Protein 1HGX (pdb70)

CATH classification: 3.40.50.2020

Foldseek 3Di:
DVQFPDFPWFLVLLLVLLLVVLVVCCVPCAPQQAEEEEEDDLQPLSVVSNVVSHDHHHHYWYWYADPHGTPDDTPDQQAAGAYEYEEEEQELNVHVVVVVVVVVVSHHVYYAYAYAEYECPDHHPDDDDHDHYRYYHYPAQKAECSRDDPPDRNDHRTIGHGHD/DVQFPDFPWFLVLLLVLLLVLLVVCCVPPQPFQAEEEEEPDQQVLSVVSNVVSNPHHHHYWYCYPVPDDTPDQQAQGAYEYEEAEAELCVVVQVVCVVVVVSHHVYYAYAYAEYEPPPDHPDDDDHPHYRYYDYNAQWAECRRDDPPPRPDHRTIGHGDPVVPD

Solvent-accessible surface area: 14567 Å² total; per-residue (Å²): 119,126,61,18,73,106,74,40,56,65,57,114,54,0,46,114,58,0,133,70,0,4,61,88,0,36,154,60,1,103,127,56,55,0,0,1,0,0,10,15,30,14,0,0,2,1,0,0,6,0,7,60,72,3,114,26,68,5,48,20,4,6,0,46,19,64,70,71,89,47,79,18,67,21,91,23,109,1,108,51,54,50,0,0,0,0,12,26,37,5,61,60,4,64,48,3,95,50,0,22,68,40,0,104,145,63,149,15,57,26,33,47,1,0,0,2,0,24,22,84,52,53,105,53,76,73,142,14,86,53,65,16,31,8,23,93,2,67,94,60,106,8,0,0,5,1,15,45,68,124,41,68,32,19,24,7,58,13,0,0,0,29,110,181,108,84,53,27,67,99,76,38,59,59,61,115,40,0,46,110,59,0,131,84,1,4,64,90,0,38,152,60,0,105,115,51,52,0,0,1,0,0,13,13,75,31,0,4,10,2,0,0,5,0,3,56,61,3,108,26,67,6,47,18,8,13,2,41,88,95,92,21,82,19,92,21,110,1,100,48,54,46,0,0,0,0,15,26,41,5,61,59,4,76,86,2,92,102,12,21,75,61,0,102,140,65,140,15,56,26,33,45,1,0,0,3,0,26,30,83,53,59,100,51,77,72,143,17,86,48,65,15,33,7,21,85,3,71,90,57,70,10,1,0,6,11,21,50,27,121,38,82,25,29,27,27,80,23,0,0,0,0,84,97,93,48,71,136

Organism: Tritrichomonas foetus (NCBI:txid56690)

Structure (mmCIF, N/CA/C/O backbone):
data_1HGX
#
_entry.id   1HGX
#
_cell.length_a   48.960
_cell.length_b   74.920
_cell.length_c   55.720
_cell.angle_alpha   90.00
_cell.angle_beta   110.77
_cell.angle_gamma   90.00
#
_symmetry.space_group_name_H-M   'P 1 21 1'
#
loop_
_entity.id
_entity.type
_entity.pdbx_description
1 polymer 'HYPOXANTHINE-GUANINE-XANTHINE PHOSPHORIBOSYLTRANSFERASE'
2 non-polymer "GUANOSINE-5'-MONOPHOSPHATE"
3 non-polymer 'SULFATE ION'
4 water water
#
loop_
_atom_site.group_PDB
_atom_site.id
_atom_site.type_symbol
_atom_site.label_atom_id
_atom_site.label_alt_id
_atom_site.label_comp_id
_atom_site.label_asym_id
_atom_site.label_entity_id
_atom_site.label_seq_id
_atom_site.pdbx_PDB_ins_code
_atom_site.Cartn_x
_atom_site.Cartn_y
_atom_site.Cartn_z
_atom_site.occupancy
_atom_site.B_iso_or_equiv
_atom_site.auth_seq_id
_atom_site.auth_comp_id
_atom_site.auth_asym_id
_atom_site.auth_atom_id
_atom_site.pdbx_PDB_model_num
ATOM 1 N N . MET A 1 7 ? 10.757 -4.632 36.771 1.00 101.28 7 MET A N 1
ATOM 2 C CA . MET A 1 7 ? 9.648 -5.448 37.257 1.00 90.41 7 MET A CA 1
ATOM 3 C C . MET A 1 7 ? 9.394 -5.165 38.734 1.00 83.76 7 MET A C 1
ATOM 4 O O . MET A 1 7 ? 8.293 -5.366 39.237 1.00 81.26 7 MET A O 1
ATOM 9 N N . ASP A 1 8 ? 10.419 -4.680 39.423 1.00 77.66 8 ASP A N 1
ATOM 10 C CA . ASP A 1 8 ? 10.302 -4.364 40.840 1.00 71.46 8 ASP A CA 1
ATOM 11 C C . ASP A 1 8 ? 9.557 -3.058 41.094 1.00 65.40 8 ASP A C 1
ATOM 12 O O . ASP A 1 8 ? 9.208 -2.754 42.232 1.00 64.26 8 ASP A O 1
ATOM 17 N N . ASP A 1 9 ? 9.321 -2.286 40.035 1.00 57.78 9 ASP A N 1
ATOM 18 C CA . ASP A 1 9 ? 8.607 -1.018 40.153 1.00 49.94 9 ASP A CA 1
ATOM 19 C C . ASP A 1 9 ? 7.105 -1.210 40.004 1.00 43.35 9 ASP A C 1
ATOM 20 O O . ASP A 1 9 ? 6.337 -0.246 40.012 1.00 41.54 9 ASP A O 1
ATOM 25 N N . LEU A 1 10 ? 6.696 -2.461 39.843 1.00 38.25 10 LEU A N 1
ATOM 26 C CA . LEU A 1 10 ? 5.290 -2.799 39.710 1.00 34.85 10 LEU A CA 1
ATOM 27 C C . LEU A 1 10 ? 4.720 -2.867 41.103 1.00 32.02 10 LEU A C 1
ATOM 28 O O . LEU A 1 10 ? 5.338 -3.446 41.988 1.00 33.14 10 LEU A O 1
ATOM 33 N N . GLU A 1 11 ? 3.582 -2.220 41.313 1.00 28.92 11 GLU A N 1
ATOM 34 C CA . GLU A 1 11 ? 2.918 -2.274 42.602 1.00 24.69 11 GLU A CA 1
ATOM 35 C C . GLU A 1 11 ? 2.193 -3.614 42.597 1.00 25.19 11 GLU A C 1
ATOM 36 O O . GLU A 1 11 ? 2.083 -4.283 43.626 1.00 24.04 11 GLU A O 1
ATOM 42 N N . ARG A 1 12 ? 1.680 -3.980 41.423 1.00 22.25 12 ARG A N 1
ATOM 43 C CA . ARG A 1 12 ? 0.986 -5.243 41.217 1.00 23.04 12 ARG A CA 1
ATOM 44 C C . ARG A 1 12 ? 0.637 -5.465 39.758 1.00 21.49 12 ARG A C 1
ATOM 45 O O . ARG A 1 12 ? 0.558 -4.523 38.967 1.00 19.94 12 ARG A O 1
ATOM 53 N N . VAL A 1 13 ? 0.479 -6.732 39.406 1.00 18.74 13 VAL A N 1
ATOM 54 C CA . VAL A 1 13 ? 0.150 -7.132 38.051 1.00 18.59 13 VAL A CA 1
ATOM 55 C C . VAL A 1 13 ? -1.354 -7.241 37.961 1.00 18.16 13 VAL A C 1
ATOM 56 O O . VAL A 1 13 ? -1.992 -7.752 38.886 1.00 21.26 13 VAL A O 1
ATOM 60 N N . LEU A 1 14 ? -1.921 -6.709 36.885 1.00 13.62 14 LEU A N 1
ATOM 61 C CA . LEU A 1 14 ? -3.354 -6.781 36.667 1.00 15.00 14 LEU A CA 1
ATOM 62 C C . LEU A 1 14 ? -3.663 -7.964 35.757 1.00 17.51 14 LEU A C 1
ATOM 63 O O . LEU A 1 14 ? -4.636 -8.680 35.967 1.00 17.58 14 LEU A O 1
ATOM 68 N N . TYR A 1 15 ? -2.829 -8.163 34.738 1.00 18.43 15 TYR A N 1
ATOM 69 C CA . TYR A 1 15 ? -3.014 -9.261 33.783 1.00 18.53 15 TYR A CA 1
ATOM 70 C C . TYR A 1 15 ? -1.660 -9.778 33.370 1.00 17.61 15 TYR A C 1
ATOM 71 O O . TYR A 1 15 ? -0.751 -8.996 33.117 1.00 22.14 15 TYR A O 1
ATOM 80 N N . ASN A 1 16 ? -1.510 -11.094 33.361 1.00 19.99 16 ASN A N 1
ATOM 81 C CA . ASN A 1 16 ? -0.251 -11.718 32.962 1.00 25.31 16 ASN A CA 1
ATOM 82 C C . ASN A 1 16 ? -0.278 -1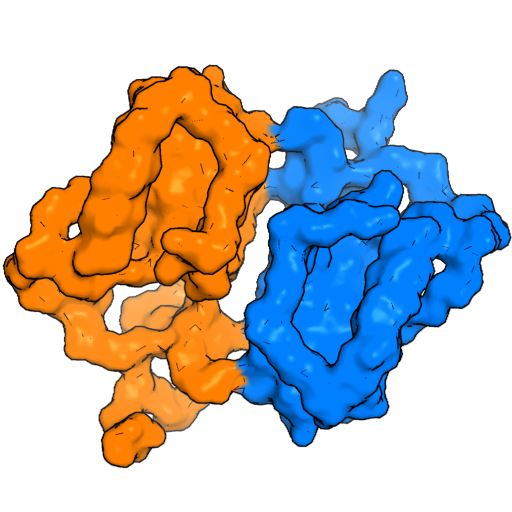2.019 31.460 1.00 22.92 16 ASN A C 1
ATOM 83 O O . ASN A 1 16 ? -1.319 -11.882 30.822 1.00 19.94 16 ASN A O 1
ATOM 88 N N . GLN A 1 17 ? 0.843 -12.473 30.911 1.00 23.02 17 GLN A N 1
ATOM 89 C CA . GLN A 1 17 ? 0.922 -12.749 29.478 1.00 27.86 17 GLN A CA 1
ATOM 90 C C . GLN A 1 17 ? -0.123 -13.764 29.022 1.00 26.31 17 GLN A C 1
ATOM 91 O O . GLN A 1 17 ? -0.661 -13.651 27.923 1.00 26.53 17 GLN A O 1
ATOM 97 N N . ASP A 1 18 ? -0.457 -14.716 29.886 1.00 27.38 18 ASP A N 1
ATOM 98 C CA . ASP A 1 18 ? -1.461 -15.720 29.546 1.00 26.34 18 ASP A CA 1
ATOM 99 C C . ASP A 1 18 ? -2.836 -15.082 29.374 1.00 24.74 18 ASP A C 1
ATOM 100 O O . ASP A 1 18 ? -3.557 -15.413 28.430 1.00 23.42 18 ASP A O 1
ATOM 105 N N . ASP A 1 19 ? -3.184 -14.150 30.263 1.00 22.32 19 ASP A N 1
ATOM 106 C CA . ASP A 1 19 ? -4.475 -13.459 30.191 1.00 18.66 19 ASP A CA 1
ATOM 107 C C . ASP A 1 19 ? -4.548 -12.626 28.921 1.00 14.51 19 ASP A C 1
ATOM 108 O O . ASP A 1 19 ? -5.561 -12.607 28.238 1.00 15.79 19 ASP A O 1
ATOM 113 N N . ILE A 1 20 ? -3.472 -11.904 28.645 1.00 16.67 20 ILE A N 1
ATOM 114 C CA . ILE A 1 20 ? -3.368 -11.034 27.478 1.00 16.29 20 ILE A CA 1
ATOM 115 C C . ILE A 1 20 ? -3.536 -11.827 26.194 1.00 16.15 20 ILE A C 1
ATOM 116 O O . ILE A 1 20 ? -4.396 -11.511 25.379 1.00 19.30 20 ILE A O 1
ATOM 121 N N . GLN A 1 21 ? -2.759 -12.896 26.051 1.00 17.96 21 GLN A N 1
ATOM 122 C CA . GLN A 1 21 ? -2.812 -13.725 24.854 1.00 19.23 21 GLN A CA 1
ATOM 123 C C . GLN A 1 21 ? -4.164 -14.400 24.623 1.00 18.15 21 GLN A C 1
ATOM 124 O O . GLN A 1 21 ? -4.603 -14.559 23.481 1.00 17.53 21 GLN A O 1
ATOM 130 N N . LYS A 1 22 ? -4.833 -14.780 25.705 1.00 15.87 22 LYS A N 1
ATOM 131 C CA . LYS A 1 22 ? -6.145 -15.389 25.600 1.00 16.01 22 LYS A CA 1
ATOM 132 C C . LYS A 1 22 ? -7.125 -14.329 25.070 1.00 17.78 22 LYS A C 1
ATOM 133 O O . LYS A 1 22 ? -7.907 -14.586 24.146 1.00 18.46 22 LYS A O 1
ATOM 139 N N . ARG A 1 23 ? -7.062 -13.130 25.637 1.00 15.63 23 ARG A N 1
ATOM 140 C CA . ARG A 1 23 ? -7.947 -12.045 25.222 1.00 16.70 23 ARG A CA 1
ATOM 141 C C . ARG A 1 23 ? -7.738 -11.675 23.750 1.00 16.38 23 ARG A C 1
ATOM 142 O O . ARG A 1 23 ? -8.692 -11.423 23.011 1.00 15.87 23 ARG A O 1
ATOM 150 N N . ILE A 1 24 ? -6.480 -11.614 23.339 1.00 14.92 24 ILE A N 1
ATOM 151 C CA . ILE A 1 24 ? -6.149 -11.288 21.961 1.00 18.16 24 ILE A CA 1
ATOM 152 C C . ILE A 1 24 ? -6.741 -12.318 21.001 1.00 17.62 24 ILE A C 1
ATOM 153 O O . ILE A 1 24 ? -7.257 -11.953 19.945 1.00 17.43 24 ILE A O 1
ATOM 158 N N . ARG A 1 25 ? -6.691 -13.599 21.365 1.00 16.62 25 ARG A N 1
ATOM 159 C CA . ARG A 1 25 ? -7.256 -14.632 20.502 1.00 16.68 25 ARG A CA 1
ATOM 160 C C . ARG A 1 25 ? -8.755 -14.423 20.407 1.00 15.93 25 ARG A C 1
ATOM 161 O O . ARG A 1 25 ? -9.331 -14.585 19.338 1.00 16.40 25 ARG A O 1
ATOM 169 N N . GLU A 1 26 ? -9.379 -14.051 21.524 1.00 15.42 26 GLU A N 1
ATOM 170 C CA . GLU A 1 26 ? -10.825 -13.801 21.564 1.00 16.17 26 GLU A CA 1
ATOM 171 C C . GLU A 1 26 ? -11.197 -12.608 20.683 1.00 18.29 26 GLU A C 1
ATOM 172 O O . GLU A 1 26 ? -12.177 -12.660 19.929 1.00 15.54 26 GLU A O 1
ATOM 178 N N . LEU A 1 27 ? -10.418 -11.533 20.790 1.00 18.15 27 LEU A N 1
ATOM 179 C CA . LEU A 1 27 ? -10.651 -10.332 19.991 1.00 17.86 27 LEU A CA 1
ATOM 180 C C . LEU A 1 27 ? -10.464 -10.622 18.507 1.00 16.87 27 LEU A C 1
ATOM 181 O O . LEU A 1 27 ? -11.296 -10.234 17.689 1.00 17.16 27 LEU A O 1
ATOM 186 N N . ALA A 1 28 ? -9.389 -11.328 18.169 1.00 13.95 28 ALA A N 1
ATOM 187 C CA . ALA A 1 28 ? -9.095 -11.667 16.778 1.00 17.86 28 ALA A CA 1
ATOM 188 C C . ALA A 1 28 ? -10.262 -12.440 16.158 1.00 17.91 28 ALA A C 1
ATOM 189 O O . ALA A 1 28 ? -10.626 -12.200 15.009 1.00 17.30 28 ALA A O 1
ATOM 191 N N . ALA A 1 29 ? -10.873 -13.328 16.938 1.00 16.50 29 ALA A N 1
ATOM 192 C CA . ALA A 1 29 ? -12.010 -14.113 16.465 1.00 17.84 29 ALA A CA 1
ATOM 193 C C . ALA A 1 29 ? -13.177 -13.183 16.199 1.00 19.73 29 ALA A C 1
ATOM 194 O O . ALA A 1 29 ? -13.873 -13.298 15.188 1.00 19.38 29 ALA A O 1
ATOM 196 N N . GLU A 1 30 ? -13.380 -12.244 17.113 1.00 19.55 30 GLU A N 1
ATOM 197 C CA . GLU A 1 30 ? -14.465 -11.289 16.986 1.00 17.75 30 GLU A CA 1
ATOM 198 C C . GLU A 1 30 ? -14.271 -10.373 15.780 1.00 17.11 30 GLU A C 1
ATOM 199 O O . GLU A 1 30 ? -15.210 -10.119 15.021 1.00 18.37 30 GLU A O 1
ATOM 205 N N . LEU A 1 31 ? -13.043 -9.905 15.590 1.00 15.22 31 LEU A N 1
ATOM 206 C CA . LEU A 1 31 ? -12.715 -9.028 14.470 1.00 15.12 31 LEU A CA 1
ATOM 207 C C . LEU A 1 31 ? -12.910 -9.729 13.129 1.00 17.21 31 LEU A C 1
ATOM 208 O O . LEU A 1 31 ? -13.436 -9.136 12.188 1.00 17.31 31 LEU A O 1
ATOM 213 N N . THR A 1 32 ? -12.482 -10.989 13.044 1.00 18.59 32 THR A N 1
ATOM 214 C CA . THR A 1 32 ? -12.603 -11.780 11.816 1.00 18.10 32 THR A CA 1
ATOM 215 C C . THR A 1 32 ? -14.056 -11.856 11.336 1.00 18.40 32 THR A C 1
ATOM 216 O O . THR A 1 32 ? -14.345 -11.748 10.143 1.00 19.69 32 THR A O 1
ATOM 220 N N . GLU A 1 33 ? -14.961 -12.006 12.293 1.00 19.33 33 GLU A N 1
ATOM 221 C CA . GLU A 1 33 ? -16.385 -12.084 12.036 1.00 20.83 33 GLU A CA 1
ATOM 222 C C . GLU A 1 33 ? -16.817 -10.919 11.135 1.00 20.23 33 GLU A C 1
ATOM 223 O O . GLU A 1 33 ? -17.419 -11.117 10.082 1.00 21.51 33 GLU A O 1
ATOM 229 N N . PHE A 1 34 ? -16.416 -9.710 11.508 1.00 17.68 34 PHE A N 1
ATOM 230 C CA . PHE A 1 34 ? -16.794 -8.513 10.771 1.00 17.26 34 PHE A CA 1
ATOM 231 C C . PHE A 1 34 ? -15.887 -8.093 9.616 1.00 14.71 34 PHE A C 1
ATOM 232 O O . PHE A 1 34 ? -16.373 -7.697 8.556 1.00 15.34 34 PHE A O 1
ATOM 240 N N . TYR A 1 35 ? -14.579 -8.231 9.799 1.00 13.76 35 TYR A N 1
ATOM 241 C CA . TYR A 1 35 ? -13.610 -7.768 8.802 1.00 16.07 35 TYR A CA 1
ATOM 242 C C . TYR A 1 35 ? -13.051 -8.720 7.750 1.00 18.02 35 TYR A C 1
ATOM 243 O O . TYR A 1 35 ? -12.366 -8.283 6.820 1.00 17.14 35 TYR A O 1
ATOM 252 N N . GLU A 1 36 ? -13.356 -10.000 7.871 1.00 16.88 36 GLU A N 1
ATOM 253 C CA . GLU A 1 36 ? -12.826 -11.002 6.962 1.00 19.77 36 GLU A CA 1
ATOM 254 C C . GLU A 1 36 ? -12.890 -10.678 5.459 1.00 19.25 36 GLU A C 1
ATOM 255 O O . GLU A 1 36 ? -11.891 -10.793 4.746 1.00 18.23 36 GLU A O 1
ATOM 261 N N . ASP A 1 37 ? -14.047 -10.249 4.979 1.00 16.61 37 ASP A N 1
ATOM 262 C CA . ASP A 1 37 ? -14.184 -9.960 3.557 1.00 21.52 37 ASP A CA 1
ATOM 263 C C . ASP A 1 37 ? -14.202 -8.468 3.260 1.00 19.68 37 ASP A C 1
ATOM 264 O O . ASP A 1 37 ? -14.560 -8.056 2.166 1.00 20.52 37 ASP A O 1
ATOM 269 N N . LYS A 1 38 ? -13.733 -7.666 4.205 1.00 17.13 38 LYS A N 1
ATOM 270 C CA . LYS A 1 38 ? -13.763 -6.225 4.037 1.00 17.33 38 LYS A CA 1
ATOM 271 C C . LYS A 1 38 ? -12.494 -5.489 3.623 1.00 17.85 38 LYS A C 1
ATOM 272 O O . LYS A 1 38 ? -12.558 -4.286 3.350 1.00 17.83 38 LYS A O 1
ATOM 278 N N . ASN A 1 39 ? -11.362 -6.190 3.548 1.00 16.62 39 ASN A N 1
ATOM 279 C CA . ASN A 1 39 ? -10.079 -5.566 3.192 1.00 14.96 39 ASN A CA 1
ATOM 280 C C . ASN A 1 39 ? -9.965 -4.222 3.909 1.00 16.56 39 ASN A C 1
ATOM 281 O O . ASN A 1 39 ? -9.807 -3.170 3.283 1.00 15.98 39 ASN A O 1
ATOM 286 N N . PRO A 1 40 ? -10.029 -4.246 5.252 1.00 15.59 40 PRO A N 1
ATOM 287 C CA . PRO A 1 40 ? -9.950 -3.019 6.040 1.00 11.71 40 PRO A CA 1
ATOM 288 C C . PRO A 1 40 ? -8.582 -2.402 6.204 1.00 10.11 40 PRO A C 1
ATOM 289 O O . PRO A 1 40 ? -7.557 -3.061 6.040 1.00 9.94 40 PRO A O 1
ATOM 293 N N . VAL A 1 41 ? -8.585 -1.121 6.556 1.00 12.27 41 VAL A N 1
ATOM 294 C CA . VAL A 1 41 ? -7.364 -0.396 6.852 1.00 11.24 41 VAL A CA 1
ATOM 295 C C . VAL A 1 41 ? -7.320 -0.467 8.389 1.00 10.94 41 VAL A C 1
ATOM 296 O O . VAL A 1 41 ? -8.220 0.023 9.073 1.00 10.94 41 VAL A O 1
ATOM 300 N N . MET A 1 42 ? -6.316 -1.146 8.921 1.00 11.68 42 MET A N 1
ATOM 301 C CA . MET A 1 42 ? -6.164 -1.300 10.366 1.00 13.11 42 MET A CA 1
ATOM 302 C C . MET A 1 42 ? -5.138 -0.280 10.808 1.00 9.48 42 MET A C 1
ATOM 303 O O . MET A 1 42 ? -3.952 -0.425 10.526 1.00 10.58 42 MET A O 1
ATOM 308 N N . ILE A 1 43 ? -5.590 0.726 11.532 1.00 8.84 43 ILE A N 1
ATOM 309 C CA . ILE A 1 43 ? -4.722 1.789 11.988 1.00 10.40 43 ILE A CA 1
ATOM 310 C C . ILE A 1 43 ? -4.159 1.552 13.369 1.00 10.85 43 ILE A C 1
ATOM 311 O O . ILE A 1 43 ? -4.897 1.311 14.316 1.00 12.12 43 ILE A O 1
ATOM 316 N N . CYS A 1 44 ? -2.843 1.619 13.480 1.00 11.35 44 CYS A N 1
ATOM 317 C CA . CYS A 1 44 ? -2.201 1.457 14.766 1.00 11.08 44 CYS A CA 1
ATOM 318 C C . CYS A 1 44 ? -1.773 2.849 15.246 1.00 12.99 44 CYS A C 1
ATOM 319 O O . CYS A 1 44 ? -1.099 3.594 14.513 1.00 12.35 44 CYS A O 1
ATOM 322 N N . VAL A 1 45 ? -2.208 3.227 16.443 1.00 11.44 45 VAL A N 1
ATOM 323 C CA . VAL A 1 45 ? -1.816 4.515 17.006 1.00 11.84 45 VAL A CA 1
ATOM 324 C C . VAL A 1 45 ? -0.513 4.245 17.773 1.00 11.74 45 VAL A C 1
ATOM 325 O O . VAL A 1 45 ? -0.514 3.643 18.854 1.00 12.56 45 VAL A O 1
ATOM 329 N N . LEU A 1 46 ? 0.601 4.641 17.165 1.00 10.83 46 LEU A N 1
ATOM 330 C CA . LEU A 1 46 ? 1.931 4.424 17.737 1.00 13.00 46 LEU A CA 1
ATOM 331 C C . LEU A 1 46 ? 2.170 5.346 18.919 1.00 17.06 46 LEU A C 1
ATOM 332 O O . LEU A 1 46 ? 1.597 6.432 18.964 1.00 20.69 46 LEU A O 1
ATOM 337 N N . THR A 1 47 ? 2.988 4.938 19.889 1.00 14.69 47 THR A N 1
ATOM 338 C CA . THR A 1 47 ? 3.709 3.668 19.914 1.00 15.29 47 THR A CA 1
ATOM 339 C C . THR A 1 47 ? 3.058 2.600 20.784 1.00 15.62 47 THR A C 1
ATOM 340 O O . THR A 1 47 ? 3.064 1.425 20.432 1.00 16.45 47 THR A O 1
ATOM 344 N N . GLY A 1 48 ? 2.540 3.015 21.937 1.00 17.40 48 GLY A N 1
ATOM 345 C CA . GLY A 1 48 ? 1.940 2.092 22.892 1.00 19.06 48 GLY A CA 1
ATOM 346 C C . GLY A 1 48 ? 1.112 0.925 22.390 1.00 20.12 48 GLY A C 1
ATOM 347 O O . GLY A 1 48 ? 1.229 -0.190 22.901 1.00 23.00 48 GLY A O 1
ATOM 348 N N . ALA A 1 49 ? 0.281 1.174 21.385 1.00 18.95 49 ALA A N 1
ATOM 349 C CA . ALA A 1 49 ? -0.587 0.140 20.831 1.00 16.35 49 ALA A CA 1
ATOM 350 C C . ALA A 1 49 ? 0.122 -0.874 19.927 1.00 15.70 49 ALA A C 1
ATOM 351 O O . ALA A 1 49 ? -0.449 -1.913 19.598 1.00 12.83 49 ALA A O 1
ATOM 353 N N . VAL A 1 50 ? 1.381 -0.616 19.583 1.00 16.10 50 VAL A N 1
ATOM 354 C CA . VAL A 1 50 ? 2.104 -1.491 18.666 1.00 15.39 50 VAL A CA 1
ATOM 355 C C . VAL A 1 50 ? 2.242 -2.961 19.076 1.00 15.32 50 VAL A C 1
ATOM 356 O O . VAL A 1 50 ? 2.127 -3.843 18.226 1.00 13.70 50 VAL A O 1
ATOM 360 N N . PHE A 1 51 ? 2.428 -3.235 20.365 1.00 11.65 51 PHE A N 1
ATOM 361 C CA . PHE A 1 51 ? 2.565 -4.614 20.824 1.00 11.91 51 PHE A CA 1
ATOM 362 C C . PHE A 1 51 ? 1.248 -5.327 20.602 1.00 11.28 51 PHE A C 1
ATOM 363 O O . PHE A 1 51 ? 1.204 -6.380 19.984 1.00 13.16 51 PHE A O 1
ATOM 371 N N . PHE A 1 52 ? 0.181 -4.722 21.109 1.00 10.08 52 PHE A N 1
ATOM 372 C CA . PHE A 1 52 ? -1.181 -5.221 20.987 1.00 8.88 52 PHE A CA 1
ATOM 373 C C . PHE A 1 52 ? -1.534 -5.408 19.514 1.00 10.64 52 PHE A C 1
ATOM 374 O O . PHE A 1 52 ? -2.097 -6.436 19.128 1.00 12.64 52 PHE A O 1
ATOM 382 N N . TYR A 1 53 ? -1.175 -4.415 18.703 1.00 10.49 53 TYR A N 1
ATOM 383 C CA . TYR A 1 53 ? -1.450 -4.404 17.262 1.00 9.47 53 TYR A CA 1
ATOM 384 C C . TYR A 1 53 ? -0.800 -5.572 16.524 1.00 10.46 53 TYR A C 1
ATOM 385 O O . TYR A 1 53 ? -1.481 -6.313 15.802 1.00 11.74 53 TYR A O 1
ATOM 394 N N . THR A 1 54 ? 0.508 -5.740 16.684 1.00 8.78 54 THR A N 1
ATOM 395 C CA . THR A 1 54 ? 1.184 -6.836 16.005 1.00 9.99 54 THR A CA 1
ATOM 396 C C . THR A 1 54 ? 0.696 -8.201 16.492 1.00 10.37 54 THR A C 1
ATOM 397 O O . THR A 1 54 ? 0.601 -9.141 15.701 1.00 10.62 54 THR A O 1
ATOM 401 N N . ASP A 1 55 ? 0.381 -8.318 17.781 1.00 10.39 55 ASP A N 1
ATOM 402 C CA . ASP A 1 55 ? -0.111 -9.594 18.310 1.00 13.77 55 ASP A CA 1
ATOM 403 C C . ASP A 1 55 ? -1.458 -9.959 17.704 1.00 13.89 55 ASP A C 1
ATOM 404 O O . ASP A 1 55 ? -1.715 -11.132 17.410 1.00 14.90 55 ASP A O 1
ATOM 409 N N . LEU A 1 56 ? -2.298 -8.950 17.487 1.00 14.03 56 LEU A N 1
ATOM 410 C CA . LEU A 1 56 ? -3.606 -9.145 16.878 1.00 15.20 56 LEU A CA 1
ATOM 411 C C . LEU A 1 56 ? -3.432 -9.596 15.434 1.00 16.68 56 LEU A C 1
ATOM 412 O O . LEU A 1 56 ? -4.076 -10.559 14.996 1.00 17.65 56 LEU A O 1
ATOM 417 N N . LEU A 1 57 ? -2.591 -8.873 14.693 1.00 14.29 57 LEU A N 1
ATOM 418 C CA . LEU A 1 57 ? -2.339 -9.176 13.285 1.00 15.69 57 LEU A CA 1
ATOM 419 C C . LEU A 1 57 ? -1.801 -10.587 13.057 1.00 17.58 57 LEU A C 1
ATOM 420 O O . LEU A 1 57 ? -2.001 -11.161 11.990 1.00 18.50 57 LEU A O 1
ATOM 425 N N . LYS A 1 58 ? -1.135 -11.152 14.060 1.00 15.44 58 LYS A N 1
ATOM 426 C CA . LYS A 1 58 ? -0.610 -12.509 13.945 1.00 17.22 58 LYS A CA 1
ATOM 427 C C . LYS A 1 58 ? -1.749 -13.528 13.962 1.00 18.16 58 LYS A C 1
ATOM 428 O O . LYS A 1 58 ? -1.546 -14.705 13.666 1.00 19.04 58 LYS A O 1
ATOM 434 N N . HIS A 1 59 ? -2.941 -13.072 14.326 1.00 16.51 59 HIS A N 1
ATOM 435 C CA . HIS A 1 59 ? -4.110 -13.932 14.385 1.00 17.06 59 HIS A CA 1
ATOM 436 C C . HIS A 1 59 ? -5.137 -13.610 13.325 1.00 17.36 59 HIS A C 1
ATOM 437 O O . HIS A 1 59 ? -6.203 -14.208 13.311 1.00 21.98 59 HIS A O 1
ATOM 444 N N . LEU A 1 60 ? -4.851 -12.643 12.467 1.00 16.25 60 LEU A N 1
ATOM 445 C CA . LEU A 1 60 ? -5.800 -12.265 11.432 1.00 17.79 60 LEU A CA 1
ATOM 446 C C . LEU A 1 60 ? -5.421 -12.914 10.114 1.00 17.41 60 LEU A C 1
ATOM 447 O O . LEU A 1 60 ? -4.513 -12.464 9.417 1.00 18.78 60 LEU A O 1
ATOM 452 N N . ASP A 1 61 ? -6.191 -13.924 9.744 1.00 19.21 61 ASP A N 1
ATOM 453 C CA . ASP A 1 61 ? -5.944 -14.698 8.541 1.00 22.75 61 ASP A CA 1
ATOM 454 C C . ASP A 1 61 ? -6.692 -14.213 7.299 1.00 22.71 61 ASP A C 1
ATOM 455 O O . ASP A 1 61 ? -7.345 -15.000 6.622 1.00 29.32 61 ASP A O 1
ATOM 460 N N . PHE A 1 62 ? -6.611 -12.920 7.007 1.00 18.89 62 PHE A N 1
ATOM 461 C CA . PHE A 1 62 ? -7.275 -12.354 5.834 1.00 14.38 62 PHE A CA 1
ATOM 462 C C . PHE A 1 62 ? -6.545 -11.107 5.341 1.00 16.58 62 PHE A C 1
ATOM 463 O O . PHE A 1 62 ? -5.667 -10.579 6.028 1.00 15.20 62 PHE A O 1
ATOM 471 N N . GLN A 1 63 ? -6.865 -10.674 4.126 1.00 14.59 63 GLN A N 1
ATOM 472 C CA . GLN A 1 63 ? -6.236 -9.498 3.541 1.00 13.69 63 GLN A CA 1
ATOM 473 C C . GLN A 1 63 ? -6.671 -8.239 4.289 1.00 12.51 63 GLN A C 1
ATOM 474 O O . GLN A 1 63 ? -7.861 -8.008 4.505 1.00 12.81 63 GLN A O 1
ATOM 480 N N . LEU A 1 64 ? -5.695 -7.437 4.694 1.00 14.76 64 LEU A N 1
ATOM 481 C CA . LEU A 1 64 ? -5.947 -6.193 5.421 1.00 12.37 64 LEU A CA 1
ATOM 482 C C . LEU A 1 64 ? -4.789 -5.258 5.111 1.00 12.57 64 LEU A C 1
ATOM 483 O O . LEU A 1 64 ? -3.712 -5.709 4.741 1.00 15.72 64 LEU A O 1
ATOM 488 N N . GLU A 1 65 ? -4.997 -3.960 5.265 1.00 13.11 65 GLU A N 1
ATOM 489 C CA . GLU A 1 65 ? -3.965 -2.986 4.954 1.00 10.59 65 GLU A CA 1
ATOM 490 C C . GLU A 1 65 ? -3.552 -2.220 6.199 1.00 10.84 65 GLU A C 1
ATOM 491 O O . GLU A 1 65 ? -4.342 -1.472 6.760 1.00 13.90 65 GLU A O 1
ATOM 497 N N . PRO A 1 66 ? -2.324 -2.426 6.676 1.00 11.64 66 PRO A N 1
ATOM 498 C CA . PRO A 1 66 ? -1.910 -1.702 7.875 1.00 11.53 66 PRO A CA 1
ATOM 499 C C . PRO A 1 66 ? -1.588 -0.242 7.580 1.00 13.20 66 PRO A C 1
ATOM 500 O O . PRO A 1 66 ? -1.192 0.106 6.467 1.00 13.52 66 PRO A O 1
ATOM 504 N N . ASP A 1 67 ? -1.801 0.610 8.575 1.00 11.37 67 ASP A N 1
ATOM 505 C CA . ASP A 1 67 ? -1.464 2.016 8.466 1.00 11.91 67 ASP A CA 1
ATOM 506 C C . ASP A 1 67 ? -1.171 2.484 9.883 1.00 11.55 67 ASP A C 1
ATOM 507 O O . ASP A 1 67 ? -1.566 1.838 10.854 1.00 10.83 67 ASP A O 1
ATOM 512 N N . TYR A 1 68 ? -0.454 3.591 10.000 1.00 13.22 68 TYR A N 1
ATOM 513 C CA . TYR A 1 68 ? -0.038 4.088 11.302 1.00 13.81 68 TYR A CA 1
ATOM 514 C C . TYR A 1 68 ? -0.243 5.564 11.457 1.00 14.01 68 TYR A C 1
ATOM 515 O O . TYR A 1 68 ? -0.144 6.315 10.492 1.00 16.92 68 TYR A O 1
ATOM 524 N N . ILE A 1 69 ? -0.476 5.979 12.690 1.00 14.27 69 ILE A N 1
ATOM 525 C CA . ILE A 1 69 ? -0.666 7.383 12.975 1.00 16.87 69 ILE A CA 1
ATOM 526 C C . ILE A 1 69 ? 0.031 7.746 14.291 1.00 18.81 69 ILE A C 1
ATOM 527 O O . ILE A 1 69 ? 0.129 6.930 15.213 1.00 15.07 69 ILE A O 1
ATOM 532 N N . ILE A 1 70 ? 0.624 8.933 14.311 1.00 17.79 70 ILE A N 1
ATOM 533 C CA . ILE A 1 70 ? 1.296 9.446 15.490 1.00 17.27 70 ILE A CA 1
ATOM 534 C C . ILE A 1 70 ? 0.623 10.792 15.759 1.00 19.54 70 ILE A C 1
ATOM 535 O O . ILE A 1 70 ? 0.678 11.704 14.925 1.00 17.98 70 ILE A O 1
ATOM 540 N N . CYS A 1 71 ? -0.038 10.903 16.902 1.00 19.20 71 CYS A N 1
ATOM 541 C CA . CYS A 1 71 ? -0.740 12.124 17.259 1.00 23.30 71 CYS A CA 1
ATOM 542 C C . CYS A 1 71 ? -0.794 12.290 18.769 1.00 24.72 71 CYS A C 1
ATOM 543 O O . CYS A 1 71 ? -0.380 11.398 19.504 1.00 27.68 71 CYS A O 1
ATOM 546 N N . SER A 1 72 ? -1.288 13.432 19.236 1.00 27.32 72 SER A N 1
ATOM 547 C CA . SER A 1 72 ? -1.409 13.687 20.669 1.00 32.17 72 SER A CA 1
ATOM 548 C C . SER A 1 72 ? -2.373 14.833 20.912 1.00 37.02 72 SER A C 1
ATOM 549 O O . SER A 1 72 ? -2.458 15.755 20.112 1.00 34.21 72 SER A O 1
ATOM 552 N N . SER A 1 73 ? -3.116 14.760 22.006 1.00 46.97 73 SER A N 1
ATOM 553 C CA . SER A 1 73 ? -4.072 15.802 22.345 1.00 59.27 73 SER A CA 1
ATOM 554 C C . SER A 1 73 ? -3.570 16.671 23.496 1.00 68.72 73 SER A C 1
ATOM 555 O O . SER A 1 73 ? -2.557 16.364 24.126 1.00 69.96 73 SER A O 1
ATOM 558 N N . LEU A 1 83 ? -5.458 18.626 18.758 1.00 70.03 83 LEU A N 1
ATOM 559 C CA . LEU A 1 83 ? -4.922 17.321 18.401 1.00 53.31 83 LEU A CA 1
ATOM 560 C C . LEU A 1 83 ? -3.850 17.522 17.337 1.00 43.74 83 LEU A C 1
ATOM 561 O O . LEU A 1 83 ? -4.132 17.980 16.237 1.00 42.21 83 LEU A O 1
ATOM 566 N N . THR A 1 84 ? -2.612 17.199 17.672 1.00 35.94 84 THR A N 1
ATOM 567 C CA . THR A 1 84 ? -1.521 17.338 16.724 1.00 29.80 84 THR A CA 1
ATOM 568 C C . THR A 1 84 ? -1.233 15.984 16.102 1.00 23.29 84 THR A C 1
ATOM 569 O O . THR A 1 84 ? -1.083 14.990 16.809 1.00 21.37 84 THR A O 1
ATOM 573 N N . ILE A 1 85 ? -1.178 15.939 14.781 1.00 20.59 85 ILE A N 1
ATOM 574 C CA . ILE A 1 85 ? -0.869 14.702 14.089 1.00 21.15 85 ILE A CA 1
ATOM 575 C C . ILE A 1 85 ? 0.528 14.865 13.500 1.00 20.84 85 ILE A C 1
ATOM 576 O O . ILE A 1 85 ? 0.725 15.651 12.576 1.00 19.87 85 ILE A O 1
ATOM 581 N N . SER A 1 86 ? 1.499 14.180 14.095 1.00 21.06 86 SER A N 1
ATOM 582 C CA . SER A 1 86 ? 2.893 14.227 13.647 1.00 23.79 86 SER A CA 1
ATOM 583 C C . SER A 1 86 ? 3.108 13.362 12.410 1.00 24.59 86 SER A C 1
ATOM 584 O O . SER A 1 86 ? 3.962 13.651 11.573 1.00 26.46 86 SER A O 1
ATOM 587 N N . LYS A 1 87 ? 2.363 12.268 12.325 1.00 22.38 87 LYS A N 1
ATOM 588 C CA . LYS A 1 87 ? 2.472 11.375 11.188 1.00 20.94 87 LYS A CA 1
ATOM 589 C C . LYS A 1 87 ? 1.059 10.942 10.848 1.00 19.35 87 LYS A C 1
ATOM 590 O O . LYS A 1 87 ? 0.390 10.291 11.643 1.00 16.52 87 LYS A O 1
ATOM 596 N N . ASP A 1 88 ? 0.580 11.407 9.704 1.00 17.32 88 ASP A N 1
ATOM 597 C CA . ASP A 1 88 ? -0.760 11.094 9.243 1.00 17.20 88 ASP A CA 1
ATOM 598 C C . ASP A 1 88 ? -0.743 9.811 8.399 1.00 16.28 88 ASP A C 1
ATOM 599 O O . ASP A 1 88 ? 0.316 9.314 8.023 1.00 17.68 88 ASP A O 1
ATOM 604 N N . LEU A 1 89 ? -1.926 9.297 8.090 1.00 16.54 89 LEU A N 1
ATOM 605 C CA . LEU A 1 89 ? -2.083 8.081 7.302 1.00 16.99 89 LEU A CA 1
ATOM 606 C C . LEU A 1 89 ? -1.513 8.205 5.897 1.00 17.58 89 LEU A C 1
ATOM 607 O O . LEU A 1 89 ? -1.481 9.293 5.322 1.00 18.69 89 LEU A O 1
ATOM 612 N N . LYS A 1 90 ? -1.068 7.080 5.354 1.00 16.28 90 LYS A N 1
ATOM 613 C CA . LYS A 1 90 ? -0.546 7.035 3.994 1.00 18.49 90 LYS A CA 1
ATOM 614 C C . LYS A 1 90 ? -1.718 6.690 3.076 1.00 19.27 90 LYS A C 1
ATOM 615 O O . LYS A 1 90 ? -1.797 7.144 1.934 1.00 20.21 90 LYS A O 1
ATOM 617 N N . THR A 1 91 ? -2.660 5.929 3.621 1.00 18.69 91 THR A N 1
ATOM 618 C CA . THR A 1 91 ? -3.839 5.463 2.902 1.00 18.44 91 THR A CA 1
ATOM 619 C C . THR A 1 91 ? -5.002 6.444 2.840 1.00 17.09 91 THR A C 1
ATOM 620 O O . THR A 1 91 ? -5.310 7.130 3.818 1.00 15.70 91 THR A O 1
ATOM 624 N N . ASN A 1 92 ? -5.626 6.528 1.671 1.00 14.59 92 ASN A N 1
ATOM 625 C CA . ASN A 1 92 ? -6.802 7.366 1.507 1.00 16.85 92 ASN A CA 1
ATOM 626 C C . ASN A 1 92 ? -7.894 6.423 2.003 1.00 13.79 92 ASN A C 1
ATOM 627 O O . ASN A 1 92 ? -8.106 5.368 1.406 1.00 15.11 92 ASN A O 1
ATOM 632 N N . ILE A 1 93 ? -8.545 6.771 3.113 1.00 11.77 93 ILE A N 1
ATOM 633 C CA . ILE A 1 93 ? -9.580 5.904 3.680 1.00 12.83 93 ILE A CA 1
ATOM 634 C C . ILE A 1 93 ? -11.007 6.120 3.196 1.00 12.92 93 ILE A C 1
ATOM 635 O O . ILE A 1 93 ? -11.946 5.508 3.712 1.00 14.78 93 ILE A O 1
ATOM 640 N N . GLU A 1 94 ? -11.182 6.979 2.202 1.00 14.89 94 GLU A N 1
ATOM 641 C CA . GLU A 1 94 ? -12.508 7.234 1.657 1.00 16.01 94 GLU A CA 1
ATOM 642 C C . GLU A 1 94 ? -13.089 5.925 1.124 1.00 15.30 94 GLU A C 1
ATOM 643 O O . GLU A 1 94 ? -12.464 5.249 0.308 1.00 15.73 94 GLU A O 1
ATOM 649 N N . GLY A 1 95 ? -14.271 5.561 1.612 1.00 16.55 95 GLY A N 1
ATOM 650 C CA . GLY A 1 95 ? -14.926 4.342 1.172 1.00 15.91 95 GLY A CA 1
ATOM 651 C C . GLY A 1 95 ? -14.347 3.034 1.698 1.00 18.22 95 GLY A C 1
ATOM 652 O O . GLY A 1 95 ? -14.816 1.962 1.309 1.00 18.21 95 GLY A O 1
ATOM 653 N N . ARG A 1 96 ? -13.363 3.108 2.594 1.00 11.83 96 ARG A N 1
ATOM 654 C CA . ARG A 1 96 ? -12.741 1.907 3.150 1.00 11.53 96 ARG A CA 1
ATOM 655 C C . ARG A 1 96 ? -13.292 1.609 4.533 1.00 13.04 96 ARG A C 1
ATOM 656 O O . ARG A 1 96 ? -13.804 2.504 5.201 1.00 11.97 96 ARG A O 1
ATOM 664 N N . HIS A 1 97 ? -13.223 0.348 4.950 1.00 14.19 97 HIS A N 1
ATOM 665 C CA . HIS A 1 97 ? -13.665 -0.043 6.290 1.00 13.36 97 HIS A CA 1
ATOM 666 C C . HIS A 1 97 ? -12.423 0.158 7.148 1.00 12.44 97 HIS A C 1
ATOM 667 O O . HIS A 1 97 ? -11.367 -0.391 6.847 1.00 12.46 97 HIS A O 1
ATOM 674 N N . VAL A 1 98 ? -12.545 0.989 8.180 1.00 11.80 98 VAL A N 1
ATOM 675 C CA . VAL A 1 98 ? -11.417 1.347 9.036 1.00 9.73 98 VAL A CA 1
ATOM 676 C C . VAL A 1 98 ? -11.573 0.961 10.495 1.00 10.11 98 VAL A C 1
ATOM 677 O O . VAL A 1 98 ? -12.622 1.199 11.108 1.00 10.02 98 VAL A O 1
ATOM 681 N N . LEU A 1 99 ? -10.506 0.395 11.051 1.00 9.81 99 LEU A N 1
ATOM 682 C CA . LEU A 1 99 ? -10.472 0.036 12.467 1.00 11.04 99 LEU A CA 1
ATOM 683 C C . LEU A 1 99 ? -9.300 0.786 13.106 1.00 9.78 99 LEU A C 1
ATOM 684 O O . LEU A 1 99 ? -8.186 0.793 12.568 1.00 11.01 99 LEU A O 1
ATOM 689 N N . VAL A 1 100 ? -9.561 1.446 14.229 1.00 9.32 100 VAL A N 1
ATOM 690 C CA . VAL A 1 100 ? -8.522 2.175 14.941 1.00 9.96 100 VAL A CA 1
ATOM 691 C C . VAL A 1 100 ? -8.100 1.308 16.117 1.00 9.37 100 VAL A C 1
ATOM 692 O O . VAL A 1 100 ? -8.944 0.895 16.920 1.00 12.53 100 VAL A O 1
ATOM 696 N N . VAL A 1 101 ? -6.811 0.995 16.191 1.00 10.13 101 VAL A N 1
ATOM 697 C CA . VAL A 1 101 ? -6.271 0.168 17.271 1.00 9.97 101 VAL A CA 1
ATOM 698 C C . VAL A 1 101 ? -5.476 1.050 18.221 1.00 9.17 101 VAL A C 1
ATOM 699 O O . VAL A 1 101 ? -4.405 1.576 17.873 1.00 8.92 101 VAL A O 1
ATOM 703 N N . GLU A 1 102 ? -6.007 1.189 19.428 1.00 10.45 102 GLU A N 1
ATOM 704 C CA . GLU A 1 102 ? -5.429 2.038 20.462 1.00 10.71 102 GLU A CA 1
ATOM 705 C C . GLU A 1 102 ? -5.008 1.233 21.696 1.00 12.26 102 GLU A C 1
ATOM 706 O O . GLU A 1 102 ? -5.439 0.090 21.881 1.00 10.48 102 GLU A O 1
ATOM 712 N N . ASP A 1 103 ? -4.132 1.818 22.513 1.00 11.65 103 ASP A N 1
ATOM 713 C CA . ASP A 1 103 ? -3.664 1.159 23.724 1.00 13.15 103 ASP A CA 1
ATOM 714 C C . ASP A 1 103 ? -4.588 1.327 24.937 1.00 13.56 103 ASP A C 1
ATOM 715 O O . ASP A 1 103 ? -5.016 0.337 25.529 1.00 11.68 103 ASP A O 1
ATOM 720 N N . ILE A 1 104 ? -4.926 2.567 25.281 1.00 11.35 104 ILE A N 1
ATOM 721 C CA . ILE A 1 104 ? -5.797 2.820 26.419 1.00 9.40 104 ILE A CA 1
ATOM 722 C C . ILE A 1 104 ? -6.560 4.129 26.240 1.00 11.77 104 ILE A C 1
ATOM 723 O O . ILE A 1 104 ? -6.049 5.091 25.662 1.00 14.84 104 ILE A O 1
ATOM 728 N N . ILE A 1 105 ? -7.821 4.117 26.652 1.00 9.58 105 ILE A N 1
ATOM 729 C CA . ILE A 1 105 ? -8.672 5.296 26.580 1.00 11.05 105 ILE A CA 1
ATOM 730 C C . ILE A 1 105 ? -8.895 5.759 28.018 1.00 14.73 105 ILE A C 1
ATOM 731 O O . ILE A 1 105 ? -9.395 5.002 28.855 1.00 16.74 105 ILE A O 1
ATOM 736 N N . ASP A 1 106 ? -8.429 6.969 28.308 1.00 13.49 106 ASP A N 1
ATOM 737 C CA . ASP A 1 106 ? -8.542 7.555 29.633 1.00 14.97 106 ASP A CA 1
ATOM 738 C C . ASP A 1 106 ? -9.765 8.481 29.686 1.00 14.51 106 ASP A C 1
ATOM 739 O O . ASP A 1 106 ? -10.872 8.020 29.943 1.00 13.23 106 ASP A O 1
ATOM 744 N N . THR A 1 107 ? -9.584 9.776 29.432 1.00 15.09 107 THR A N 1
ATOM 745 C CA . THR A 1 107 ? -10.712 10.704 29.468 1.00 15.23 107 THR A CA 1
ATOM 746 C C . THR A 1 107 ? -11.505 10.656 28.172 1.00 14.54 107 THR A C 1
ATOM 747 O O . THR A 1 107 ? -12.621 11.176 28.100 1.00 15.99 107 THR A O 1
ATOM 751 N N . GLY A 1 108 ? -10.904 10.080 27.136 1.00 15.19 108 GLY A N 1
ATOM 752 C CA . GLY A 1 108 ? -11.575 9.985 25.855 1.00 12.40 108 GLY A CA 1
ATOM 753 C C . GLY A 1 108 ? -11.261 11.126 24.903 1.00 14.48 108 GLY A C 1
ATOM 754 O O . GLY A 1 108 ? -11.656 11.076 23.736 1.00 15.43 108 GLY A O 1
ATOM 755 N N . LEU A 1 109 ? -10.531 12.138 25.366 1.00 15.69 109 LEU A N 1
ATOM 756 C CA . LEU A 1 109 ? -10.197 13.288 24.523 1.00 15.11 109 LEU A CA 1
ATOM 757 C C . LEU A 1 109 ? -9.449 12.925 23.236 1.00 14.61 109 LEU A C 1
ATOM 758 O O . LEU A 1 109 ? -9.853 13.332 22.145 1.00 14.46 109 LEU A O 1
ATOM 763 N N . THR A 1 110 ? -8.350 12.189 23.365 1.00 14.87 110 THR A N 1
ATOM 764 C CA . THR A 1 110 ? -7.555 11.792 22.208 1.00 15.24 110 THR A CA 1
ATOM 765 C C . THR A 1 110 ? -8.372 11.063 21.135 1.00 14.83 110 THR A C 1
ATOM 766 O O . THR A 1 110 ? -8.386 11.473 19.972 1.00 13.50 110 THR A O 1
ATOM 770 N N . MET A 1 111 ? -9.078 10.010 21.533 1.00 14.91 111 MET A N 1
ATOM 771 C CA . MET A 1 111 ? -9.885 9.239 20.598 1.00 13.04 111 MET A CA 1
ATOM 772 C C . MET A 1 111 ? -11.051 10.047 20.030 1.00 14.71 111 MET A C 1
ATOM 773 O O . MET A 1 111 ? -11.391 9.911 18.854 1.00 14.32 111 MET A O 1
ATOM 778 N N . TYR A 1 112 ? -11.659 10.897 20.851 1.00 13.90 112 TYR A N 1
ATOM 779 C CA . TYR A 1 112 ? -12.776 11.715 20.381 1.00 15.15 112 TYR A CA 1
ATOM 780 C C . TYR A 1 112 ? -12.316 12.620 19.229 1.00 13.30 112 TYR A C 1
ATOM 781 O O . TYR A 1 112 ? -13.003 12.767 18.225 1.00 13.14 112 TYR A O 1
ATOM 790 N N . GLN A 1 113 ? -11.139 13.214 19.380 1.00 15.10 113 GLN A N 1
ATOM 791 C CA . GLN A 1 113 ? -10.597 14.095 18.352 1.00 15.05 113 GLN A CA 1
ATOM 792 C C . GLN A 1 113 ? -10.130 13.311 17.126 1.00 15.41 113 GLN A C 1
ATOM 793 O O . GLN A 1 113 ? -10.337 13.740 15.987 1.00 14.41 113 GLN A O 1
ATOM 799 N N . LEU A 1 114 ? -9.543 12.142 17.362 1.00 13.72 114 LEU A N 1
ATOM 800 C CA . LEU A 1 114 ? -9.062 11.293 16.286 1.00 15.24 114 LEU A CA 1
ATOM 801 C C . LEU A 1 114 ? -10.248 10.820 15.443 1.00 13.74 114 LEU A C 1
ATOM 802 O O . LEU A 1 114 ? -10.207 10.872 14.212 1.00 16.37 114 LEU A O 1
ATOM 807 N N . LEU A 1 115 ? -11.318 10.389 16.101 1.00 13.76 115 LEU A N 1
ATOM 808 C CA . LEU A 1 115 ? -12.502 9.924 15.384 1.00 14.05 115 LEU A CA 1
ATOM 809 C C . LEU A 1 115 ? -13.147 11.029 14.540 1.00 15.37 115 LEU A C 1
ATOM 810 O O . LEU A 1 115 ? -13.580 10.776 13.410 1.00 13.85 115 LEU A O 1
ATOM 815 N N . ASN A 1 116 ? -13.204 12.248 15.077 1.00 13.23 116 ASN A N 1
ATOM 816 C CA . ASN A 1 116 ? -13.786 13.369 14.342 1.00 15.25 116 ASN A CA 1
ATOM 817 C C . ASN A 1 116 ? -12.938 13.632 13.105 1.00 13.68 116 ASN A C 1
ATOM 818 O O . ASN A 1 116 ? -13.471 13.883 12.029 1.00 17.49 116 ASN A O 1
ATOM 823 N N . ASN A 1 117 ? -11.618 13.575 13.252 1.00 12.82 117 ASN A N 1
ATOM 824 C CA . ASN A 1 117 ? -10.729 13.793 12.118 1.00 13.06 117 ASN A CA 1
ATOM 825 C C . ASN A 1 117 ? -10.946 12.716 11.050 1.00 16.51 117 ASN A C 1
ATOM 826 O O . ASN A 1 117 ? -11.139 13.026 9.874 1.00 15.03 117 ASN A O 1
ATOM 831 N N . LEU A 1 118 ? -10.975 11.453 11.472 1.00 14.92 118 LEU A N 1
ATOM 832 C CA . LEU A 1 118 ? -11.144 10.342 10.529 1.00 15.94 118 LEU A CA 1
ATOM 833 C C . LEU A 1 118 ? -12.514 10.276 9.849 1.00 15.09 118 LEU A C 1
ATOM 834 O O . LEU A 1 118 ? -12.606 9.942 8.667 1.00 11.55 118 LEU A O 1
ATOM 839 N N . GLN A 1 119 ? -13.570 10.629 10.576 1.00 12.71 119 GLN A N 1
ATOM 840 C CA . GLN A 1 119 ? -14.912 10.579 10.012 1.00 13.45 119 GLN A CA 1
ATOM 841 C C . GLN A 1 119 ? -15.073 11.553 8.832 1.00 15.82 119 GLN A C 1
ATOM 842 O O . GLN A 1 119 ? -15.840 11.287 7.895 1.00 14.13 119 GLN A O 1
ATOM 848 N N . MET A 1 120 ? -14.316 12.650 8.857 1.00 14.17 120 MET A N 1
ATOM 849 C CA . MET A 1 120 ? -14.357 13.659 7.791 1.00 16.27 120 MET A CA 1
ATOM 850 C C . MET A 1 120 ? -13.786 13.148 6.472 1.00 15.76 120 MET A C 1
ATOM 851 O O . MET A 1 120 ? -14.052 13.719 5.407 1.00 16.25 120 MET A O 1
ATOM 856 N N . ARG A 1 121 ? -12.985 12.090 6.546 1.00 12.68 121 ARG A N 1
ATOM 857 C CA . ARG A 1 121 ? -12.369 11.508 5.362 1.00 13.22 121 ARG A CA 1
ATOM 858 C C . ARG A 1 121 ? -13.298 10.551 4.616 1.00 13.35 121 ARG A C 1
ATOM 859 O O . ARG A 1 121 ? -12.911 9.932 3.624 1.00 16.72 121 ARG A O 1
ATOM 867 N N . LYS A 1 122 ? -14.510 10.404 5.140 1.00 13.60 122 LYS A N 1
ATOM 868 C CA . LYS A 1 122 ? -15.554 9.580 4.552 1.00 15.71 122 LYS A CA 1
ATOM 869 C C . LYS A 1 122 ? -15.315 8.072 4.439 1.00 17.70 122 LYS A C 1
ATOM 870 O O . LYS A 1 122 ? -15.457 7.491 3.353 1.00 14.88 122 LYS A O 1
ATOM 876 N N . PRO A 1 123 ? -14.959 7.409 5.558 1.00 14.55 123 PRO A N 1
ATOM 877 C CA . PRO A 1 123 ? -14.727 5.956 5.517 1.00 14.29 123 PRO A CA 1
ATOM 878 C C . PRO A 1 123 ? -16.073 5.227 5.371 1.00 14.72 123 PRO A C 1
ATOM 879 O O . PRO A 1 123 ? -17.120 5.803 5.667 1.00 16.99 123 PRO A O 1
ATOM 883 N N . ALA A 1 124 ? -16.063 3.988 4.890 1.00 12.59 124 ALA A N 1
ATOM 884 C CA . ALA A 1 124 ? -17.303 3.221 4.767 1.00 13.01 124 ALA A CA 1
ATOM 885 C C . ALA A 1 124 ? -17.792 2.897 6.174 1.00 12.78 124 ALA A C 1
ATOM 886 O O . ALA A 1 124 ? -18.986 2.884 6.445 1.00 14.21 124 ALA A O 1
ATOM 888 N N . SER A 1 125 ? -16.860 2.598 7.066 1.00 8.89 125 SER A N 1
ATOM 889 C CA . SER A 1 125 ? -17.209 2.308 8.444 1.00 9.93 125 SER A CA 1
ATOM 890 C C . SER A 1 125 ? -15.998 2.674 9.272 1.00 7.01 125 SER A C 1
ATOM 891 O O . SER A 1 125 ? -14.879 2.690 8.772 1.00 5.81 125 SER A O 1
ATOM 894 N N . LEU A 1 126 ? -16.223 2.967 10.541 1.00 9.36 126 LEU A N 1
ATOM 895 C CA . LEU A 1 126 ? -15.151 3.374 11.417 1.00 9.81 126 LEU A CA 1
ATOM 896 C C . LEU A 1 126 ? -15.457 2.841 12.818 1.00 11.02 126 LEU A C 1
ATOM 897 O O . LEU A 1 126 ? -16.504 3.150 13.390 1.00 7.68 126 LEU A O 1
ATOM 902 N N . LYS A 1 127 ? -14.575 1.973 13.312 1.00 10.98 127 LYS A N 1
ATOM 903 C CA . LYS A 1 127 ? -14.713 1.360 14.626 1.00 12.18 127 LYS A CA 1
ATOM 904 C C . LYS A 1 127 ? -13.428 1.481 15.430 1.00 10.90 127 LYS A C 1
ATOM 905 O O . LYS A 1 127 ? -12.346 1.724 14.882 1.00 11.19 127 LYS A O 1
ATOM 911 N N . VAL A 1 128 ? -13.554 1.288 16.735 1.00 11.33 128 VAL A N 1
ATOM 912 C CA . VAL A 1 128 ? -12.431 1.411 17.649 1.00 10.51 128 VAL A CA 1
ATOM 913 C C . VAL A 1 128 ? -12.195 0.127 18.413 1.00 9.73 128 VAL A C 1
ATOM 914 O O . VAL A 1 128 ? -13.143 -0.500 18.894 1.00 9.49 128 VAL A O 1
ATOM 918 N N . CYS A 1 129 ? -10.924 -0.248 18.505 1.00 8.66 129 CYS A N 1
ATOM 919 C CA . CYS A 1 129 ? -10.484 -1.424 19.241 1.00 12.31 129 CYS A CA 1
ATOM 920 C C . CYS A 1 129 ? -9.389 -0.947 20.199 1.00 10.21 129 CYS A C 1
ATOM 921 O O . CYS A 1 129 ? -8.331 -0.493 19.769 1.00 11.95 129 CYS A O 1
ATOM 924 N N . THR A 1 130 ? -9.652 -1.017 21.495 1.00 11.34 130 THR A N 1
ATOM 925 C CA . THR A 1 130 ? -8.664 -0.581 22.472 1.00 9.80 130 THR A CA 1
ATOM 926 C C . THR A 1 130 ? -8.238 -1.742 23.378 1.00 9.64 130 THR A C 1
ATOM 927 O O . THR A 1 130 ? -9.042 -2.626 23.701 1.00 9.21 130 THR A O 1
ATOM 931 N N . LEU A 1 131 ? -6.959 -1.781 23.729 1.00 7.34 131 LEU A N 1
ATOM 932 C CA . LEU A 1 131 ? -6.466 -2.841 24.595 1.00 10.01 131 LEU A CA 1
ATOM 933 C C . LEU A 1 131 ? -7.087 -2.634 25.974 1.00 13.20 131 LEU A C 1
ATOM 934 O O . LEU A 1 131 ? -7.626 -3.578 26.563 1.00 13.69 131 LEU A O 1
ATOM 939 N N . CYS A 1 132 ? -7.062 -1.393 26.454 1.00 12.33 132 CYS A N 1
ATOM 940 C CA . CYS A 1 132 ? -7.617 -1.075 27.765 1.00 13.90 132 CYS A CA 1
ATOM 941 C C . CYS A 1 132 ? -8.520 0.131 27.779 1.00 11.27 132 CYS A C 1
ATOM 942 O O . CYS A 1 132 ? -8.385 1.046 26.963 1.00 12.15 132 CYS A O 1
ATOM 945 N N . ASP A 1 133 ? -9.452 0.116 28.717 1.00 12.14 133 ASP A N 1
ATOM 946 C CA . ASP A 1 133 ? -10.341 1.240 28.935 1.00 13.60 133 ASP A CA 1
ATOM 947 C C . ASP A 1 133 ? -10.186 1.543 30.429 1.00 15.61 133 ASP A C 1
ATOM 948 O O . ASP A 1 133 ? -10.490 0.693 31.268 1.00 14.92 133 ASP A O 1
ATOM 953 N N . LYS A 1 134 ? -9.644 2.711 30.756 1.00 12.90 134 LYS A N 1
ATOM 954 C CA . LYS A 1 134 ? -9.459 3.089 32.152 1.00 17.20 134 LYS A CA 1
ATOM 955 C C . LYS A 1 134 ? -10.801 3.512 32.749 1.00 18.52 134 LYS A C 1
ATOM 956 O O . LYS A 1 134 ? -11.478 4.384 32.220 1.00 16.38 134 LYS A O 1
ATOM 962 N N . ASP A 1 135 ? -11.211 2.854 33.823 1.00 21.96 135 ASP A N 1
ATOM 963 C CA . ASP A 1 135 ? -12.477 3.180 34.462 1.00 27.36 135 ASP A CA 1
ATOM 964 C C . ASP A 1 135 ? -12.323 4.401 35.362 1.00 27.23 135 ASP A C 1
ATOM 965 O O . ASP A 1 135 ? -11.849 4.297 36.496 1.00 26.90 135 ASP A O 1
ATOM 970 N N . ILE A 1 136 ? -12.713 5.558 34.836 1.00 25.63 136 ILE A N 1
ATOM 971 C CA . ILE A 1 136 ? -12.636 6.806 35.576 1.00 25.09 136 ILE A CA 1
ATOM 972 C C . ILE A 1 136 ? -14.046 7.346 35.816 1.00 26.56 136 ILE A C 1
ATOM 973 O O . ILE A 1 136 ? -14.223 8.491 36.227 1.00 28.94 136 ILE A O 1
ATOM 978 N N . GLY A 1 137 ? -15.043 6.498 35.594 1.00 28.21 137 GLY A N 1
ATOM 979 C CA . GLY A 1 137 ? -16.418 6.917 35.772 1.00 29.17 137 GLY A CA 1
ATOM 980 C C . GLY A 1 137 ? -16.899 7.524 34.471 1.00 31.45 137 GLY A C 1
ATOM 981 O O . GLY A 1 137 ? -16.545 7.038 33.393 1.00 31.19 137 GLY A O 1
ATOM 982 N N . LYS A 1 138 ? -17.705 8.578 34.556 1.00 31.53 138 LYS A N 1
ATOM 983 C CA . LYS A 1 138 ? -18.214 9.231 33.352 1.00 31.33 138 LYS A CA 1
ATOM 984 C C . LYS A 1 138 ? -17.040 9.928 32.677 1.00 30.23 138 LYS A C 1
ATOM 985 O O . LYS A 1 138 ? -16.283 10.663 33.324 1.00 30.00 138 LYS A O 1
ATOM 987 N N . LYS A 1 139 ? -16.836 9.624 31.401 1.00 28.19 139 LYS A N 1
ATOM 988 C CA . LYS A 1 139 ? -15.745 10.231 30.663 1.00 26.97 139 LYS A CA 1
ATOM 989 C C . LYS A 1 139 ? -16.154 11.599 30.144 1.00 26.90 139 LYS A C 1
ATOM 990 O O . LYS A 1 139 ? -17.337 11.883 29.996 1.00 23.62 139 LYS A O 1
ATOM 996 N N . ALA A 1 140 ? -15.160 12.438 29.874 1.00 29.04 140 ALA A N 1
ATOM 997 C CA . ALA A 1 140 ? -15.389 13.780 29.360 1.00 27.47 140 ALA A CA 1
ATOM 998 C C . ALA A 1 140 ? -16.004 13.696 27.969 1.00 26.26 140 ALA A C 1
ATOM 999 O O . ALA A 1 140 ? -16.767 14.576 27.567 1.00 28.13 140 ALA A O 1
ATOM 1001 N N . TYR A 1 141 ? -15.673 12.634 27.239 1.00 25.27 141 TYR A N 1
ATOM 1002 C CA . TYR A 1 141 ? -16.193 12.439 25.891 1.00 25.42 141 TYR A CA 1
ATOM 1003 C C . TYR A 1 141 ? -16.733 11.033 25.721 1.00 26.37 141 TYR A C 1
ATOM 1004 O O . TYR A 1 141 ? -16.083 10.054 26.090 1.00 24.33 141 TYR A O 1
ATOM 1013 N N . ASP A 1 142 ? -17.930 10.950 25.154 1.00 30.52 142 ASP A N 1
ATOM 1014 C CA . ASP A 1 142 ? -18.613 9.679 24.927 1.00 35.52 142 ASP A CA 1
ATOM 1015 C C . ASP A 1 142 ? -18.085 8.970 23.677 1.00 34.28 142 ASP A C 1
ATOM 1016 O O . ASP A 1 142 ? -18.716 9.009 22.613 1.00 37.49 142 ASP A O 1
ATOM 1021 N N . VAL A 1 143 ? -16.926 8.333 23.817 1.00 29.53 143 VAL A N 1
ATOM 1022 C CA . VAL A 1 143 ? -16.296 7.603 22.719 1.00 24.10 143 VAL A CA 1
ATOM 1023 C C . VAL A 1 143 ? -16.853 6.180 22.594 1.00 21.42 143 VAL A C 1
ATOM 1024 O O . VAL A 1 143 ? -16.834 5.410 23.566 1.00 18.49 143 VAL A O 1
ATOM 1028 N N . PRO A 1 144 ? -17.421 5.832 21.425 1.00 17.75 144 PRO A N 1
ATOM 1029 C CA . PRO A 1 144 ? -17.961 4.479 21.244 1.00 18.27 144 PRO A CA 1
ATOM 1030 C C . PRO A 1 144 ? -16.799 3.506 21.077 1.00 16.03 144 PRO A C 1
ATOM 1031 O O . PRO A 1 144 ? -15.926 3.694 20.222 1.00 19.04 144 PRO A O 1
ATOM 1035 N N . ILE A 1 145 ? -16.751 2.516 21.963 1.00 13.17 145 ILE A N 1
ATOM 1036 C CA . ILE A 1 145 ? -15.682 1.510 21.939 1.00 13.16 145 ILE A CA 1
ATOM 1037 C C . ILE A 1 145 ? -16.304 0.200 21.489 1.00 14.41 145 ILE A C 1
ATOM 1038 O O . ILE A 1 145 ? -17.098 -0.388 22.212 1.00 15.36 145 ILE A O 1
ATOM 1043 N N . ASP A 1 146 ? -15.980 -0.237 20.277 1.00 11.50 146 ASP A N 1
ATOM 1044 C CA . ASP A 1 146 ? -16.555 -1.461 19.748 1.00 10.94 146 ASP A CA 1
ATOM 1045 C C . ASP A 1 146 ? -15.899 -2.733 20.244 1.00 12.42 146 ASP A C 1
ATOM 1046 O O . ASP A 1 146 ? -16.571 -3.741 20.410 1.00 13.80 146 ASP A O 1
ATOM 1051 N N . TYR A 1 147 ? -14.585 -2.703 20.445 1.00 9.33 147 TYR A N 1
ATOM 1052 C CA . TYR A 1 147 ? -13.865 -3.875 20.926 1.00 9.03 147 TYR A CA 1
ATOM 1053 C C . TYR A 1 147 ? -12.943 -3.371 22.010 1.00 8.25 147 TYR A C 1
ATOM 1054 O O . TYR A 1 147 ? -12.272 -2.371 21.820 1.00 10.75 147 TYR A O 1
ATOM 1063 N N . CYS A 1 148 ? -12.920 -4.057 23.144 1.00 7.88 148 CYS A N 1
ATOM 1064 C CA . CYS A 1 148 ? -12.081 -3.652 24.264 1.00 9.80 148 CYS A CA 1
ATOM 1065 C C . CYS A 1 148 ? -11.505 -4.874 24.947 1.00 10.68 148 CYS A C 1
ATOM 1066 O O . CYS A 1 148 ? -12.232 -5.824 25.236 1.00 13.02 148 CYS A O 1
ATOM 1069 N N . GLY A 1 149 ? -10.191 -4.872 25.147 1.00 11.91 149 GLY A N 1
ATOM 1070 C CA . GLY A 1 149 ? -9.538 -5.987 25.804 1.00 10.81 149 GLY A CA 1
ATOM 1071 C C . GLY A 1 149 ? -9.879 -6.111 27.283 1.00 14.48 149 GLY A C 1
ATOM 1072 O O . GLY A 1 149 ? -10.471 -7.105 27.703 1.00 14.26 149 GLY A O 1
ATOM 1073 N N . PHE A 1 150 ? -9.552 -5.083 28.064 1.00 15.33 150 PHE A N 1
ATOM 1074 C CA . PHE A 1 150 ? -9.777 -5.092 29.509 1.00 15.32 150 PHE A CA 1
ATOM 1075 C C . PHE A 1 150 ? -10.175 -3.721 30.059 1.00 17.54 150 PHE A C 1
ATOM 1076 O O . PHE A 1 150 ? -9.764 -2.676 29.537 1.00 15.81 150 PHE A O 1
ATOM 1084 N N . VAL A 1 151 ? -10.937 -3.730 31.144 1.00 15.35 151 VAL A N 1
ATOM 1085 C CA . VAL A 1 151 ? -11.301 -2.494 31.812 1.00 17.19 151 VAL A CA 1
ATOM 1086 C C . VAL A 1 151 ? -10.306 -2.436 32.957 1.00 21.60 151 VAL A C 1
ATOM 1087 O O . VAL A 1 151 ? -10.176 -3.375 33.739 1.00 25.36 151 VAL A O 1
ATOM 1091 N N . VAL A 1 152 ? -9.569 -1.342 33.011 1.00 23.03 152 VAL A N 1
ATOM 1092 C CA . VAL A 1 152 ? -8.514 -1.153 33.985 1.00 24.07 152 VAL A CA 1
ATOM 1093 C C . VAL A 1 152 ? -8.886 -0.107 35.046 1.00 24.22 152 VAL A C 1
ATOM 1094 O O . VAL A 1 152 ? -9.713 0.764 34.801 1.00 21.15 152 VAL A O 1
ATOM 1098 N N . GLU A 1 153 ? -8.310 -0.212 36.238 1.00 25.43 153 GLU A N 1
ATOM 1099 C CA . GLU A 1 153 ? -8.628 0.751 37.286 1.00 25.84 153 GLU A CA 1
ATOM 1100 C C . GLU A 1 153 ? -7.899 2.060 37.065 1.00 25.67 153 GLU A C 1
ATOM 1101 O O . GLU A 1 153 ? -6.920 2.119 36.319 1.00 22.83 153 GLU A O 1
ATOM 1107 N N . ASN A 1 154 ? -8.371 3.099 37.743 1.00 22.75 154 ASN A N 1
ATOM 1108 C CA . ASN A 1 154 ? -7.811 4.433 37.619 1.00 21.33 154 ASN A CA 1
ATOM 1109 C C . ASN A 1 154 ? -6.431 4.616 38.247 1.00 22.35 154 ASN A C 1
ATOM 1110 O O . ASN A 1 154 ? -6.285 5.328 39.250 1.00 21.73 154 ASN A O 1
ATOM 1115 N N . ARG A 1 155 ? -5.425 3.980 37.653 1.00 20.29 155 ARG A N 1
ATOM 1116 C CA . ARG A 1 155 ? -4.042 4.079 38.126 1.00 20.26 155 ARG A CA 1
ATOM 1117 C C . ARG A 1 155 ? -3.165 4.199 36.878 1.00 20.21 155 ARG A C 1
ATOM 1118 O O . ARG A 1 155 ? -3.657 4.037 35.758 1.00 19.28 155 ARG A O 1
ATOM 1126 N N . TYR A 1 156 ? -1.879 4.498 37.059 1.00 19.74 156 TYR A N 1
ATOM 1127 C CA . TYR A 1 156 ? -0.986 4.61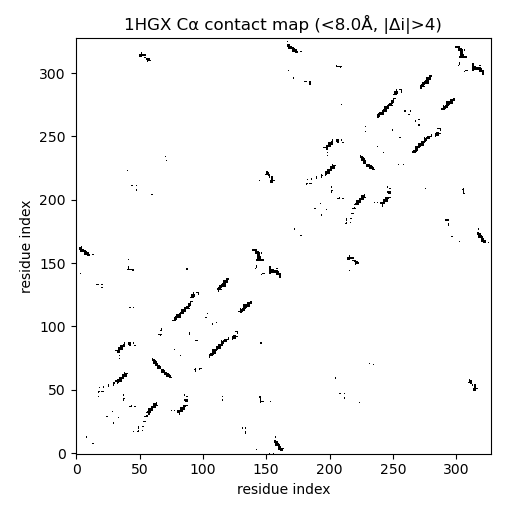8 35.915 1.00 21.53 156 TYR A CA 1
ATOM 1128 C C . TYR A 1 156 ? -0.568 3.226 35.501 1.00 19.03 156 TYR A C 1
ATOM 1129 O O . TYR A 1 156 ? 0.133 2.536 36.235 1.00 21.28 156 TYR A O 1
ATOM 1138 N N . ILE A 1 157 ? -1.043 2.820 34.333 1.00 19.45 157 ILE A N 1
ATOM 1139 C CA . ILE A 1 157 ? -0.770 1.507 33.777 1.00 18.24 157 ILE A CA 1
ATOM 1140 C C . ILE A 1 157 ? 0.591 1.442 33.090 1.00 19.00 157 ILE A C 1
ATOM 1141 O O . ILE A 1 157 ? 0.980 2.339 32.324 1.00 16.79 157 ILE A O 1
ATOM 1146 N N . ILE A 1 158 ? 1.273 0.328 33.316 1.00 18.86 158 ILE A N 1
ATOM 1147 C CA . ILE A 1 158 ? 2.602 0.106 32.780 1.00 21.77 158 ILE A CA 1
ATOM 1148 C C . ILE A 1 158 ? 2.728 -1.326 32.218 1.00 19.13 158 ILE A C 1
ATOM 1149 O O . ILE A 1 158 ? 1.973 -2.218 32.621 1.00 19.55 158 ILE A O 1
ATOM 1154 N N . GLY A 1 159 ? 3.598 -1.515 31.221 1.00 19.18 159 GLY A N 1
ATOM 1155 C CA . GLY A 1 159 ? 3.818 -2.838 30.647 1.00 14.47 159 GLY A CA 1
ATOM 1156 C C . GLY A 1 159 ? 3.134 -3.149 29.325 1.00 15.91 159 GLY A C 1
ATOM 1157 O O . GLY A 1 159 ? 2.167 -2.488 28.930 1.00 14.89 159 GLY A O 1
ATOM 1158 N N . TYR A 1 160 ? 3.674 -4.135 28.616 1.00 13.61 160 TYR A N 1
ATOM 1159 C CA . TYR A 1 160 ? 3.131 -4.577 27.332 1.00 15.66 160 TYR A CA 1
ATOM 1160 C C . TYR A 1 160 ? 2.844 -3.398 26.399 1.00 13.96 160 TYR A C 1
ATOM 1161 O O . TYR A 1 160 ? 1.724 -3.224 25.910 1.00 15.17 160 TYR A O 1
ATOM 1170 N N . GLY A 1 161 ? 3.864 -2.587 26.157 1.00 15.31 161 GLY A N 1
ATOM 1171 C CA . GLY A 1 161 ? 3.690 -1.430 25.307 1.00 17.00 161 GLY A CA 1
ATOM 1172 C C . GLY A 1 161 ? 3.521 -0.131 26.079 1.00 17.73 161 GLY A C 1
ATOM 1173 O O . GLY A 1 161 ? 3.894 0.928 25.570 1.00 19.31 161 GLY A O 1
ATOM 1174 N N . PHE A 1 162 ? 2.924 -0.190 27.273 1.00 17.22 162 PHE A N 1
ATOM 1175 C CA . PHE A 1 162 ? 2.724 1.009 28.102 1.00 16.61 162 PHE A CA 1
ATOM 1176 C C . PHE A 1 162 ? 4.040 1.369 28.778 1.00 18.32 162 PHE A C 1
ATOM 1177 O O . PHE A 1 162 ? 4.618 0.542 29.486 1.00 17.94 162 PHE A O 1
ATOM 1185 N N . ASP A 1 163 ? 4.504 2.599 28.572 1.00 18.71 163 ASP A N 1
ATOM 1186 C CA . ASP A 1 163 ? 5.761 3.053 29.161 1.00 19.20 163 ASP A CA 1
ATOM 1187 C C . ASP A 1 163 ? 5.571 4.204 30.133 1.00 21.76 163 ASP A C 1
ATOM 1188 O O . ASP A 1 163 ? 4.505 4.820 30.201 1.00 22.92 163 ASP A O 1
ATOM 1193 N N . PHE A 1 164 ? 6.645 4.507 30.849 1.00 21.27 164 PHE A N 1
ATOM 1194 C CA . PHE A 1 164 ? 6.713 5.636 31.764 1.00 23.55 164 PHE A CA 1
ATOM 1195 C C . PHE A 1 164 ? 8.143 6.128 31.574 1.00 22.88 164 PHE A C 1
ATOM 1196 O O . PHE A 1 164 ? 9.093 5.414 31.894 1.00 26.01 164 PHE A O 1
ATOM 1204 N N . HIS A 1 165 ? 8.299 7.312 30.990 1.00 24.51 165 HIS A N 1
ATOM 1205 C CA . HIS A 1 165 ? 9.629 7.877 30.740 1.00 23.94 165 HIS A CA 1
ATOM 1206 C C . HIS A 1 165 ? 10.481 6.957 29.882 1.00 22.09 165 HIS A C 1
ATOM 1207 O O . HIS A 1 165 ? 11.667 6.757 30.152 1.00 21.68 165 HIS A O 1
ATOM 1214 N N . ASN A 1 166 ? 9.847 6.375 28.865 1.00 21.09 166 ASN A N 1
ATOM 1215 C CA . ASN A 1 166 ? 10.511 5.472 27.930 1.00 18.85 166 ASN A CA 1
ATOM 1216 C C . ASN A 1 166 ? 10.986 4.161 28.536 1.00 17.39 166 ASN A C 1
ATOM 1217 O O . ASN A 1 166 ? 11.894 3.521 28.010 1.00 19.69 166 ASN A O 1
ATOM 1222 N N . LYS A 1 167 ? 10.373 3.770 29.648 1.00 17.61 167 LYS A N 1
ATOM 1223 C CA . LYS A 1 167 ? 10.704 2.515 30.315 1.00 21.08 167 LYS A CA 1
ATOM 1224 C C . LYS A 1 167 ? 9.447 1.659 30.527 1.00 19.62 167 LYS A C 1
ATOM 1225 O O . LYS A 1 167 ? 8.318 2.152 30.424 1.00 18.45 167 LYS A O 1
ATOM 1231 N N . TYR A 1 168 ? 9.664 0.368 30.774 1.00 20.21 168 TYR A N 1
ATOM 1232 C CA . TYR A 1 168 ? 8.607 -0.608 31.066 1.00 20.36 168 TYR A CA 1
ATOM 1233 C C . TYR A 1 168 ? 7.778 -1.219 29.927 1.00 18.97 168 TYR A C 1
ATOM 1234 O O . TYR A 1 168 ? 6.940 -2.077 30.179 1.00 18.69 168 TYR A O 1
ATOM 1243 N N . ARG A 1 169 ? 8.025 -0.816 28.683 1.00 19.99 169 ARG A N 1
ATOM 1244 C CA . ARG A 1 169 ? 7.286 -1.353 27.531 1.00 19.20 169 ARG A CA 1
ATOM 1245 C C . ARG A 1 169 ? 7.441 -2.846 27.380 1.00 17.54 169 ARG A C 1
ATOM 1246 O O . ARG A 1 169 ? 6.530 -3.524 26.925 1.00 18.36 169 ARG A O 1
ATOM 1254 N N . ASN A 1 170 ? 8.650 -3.319 27.648 1.00 19.55 170 ASN A N 1
ATOM 1255 C CA . ASN A 1 170 ? 9.010 -4.729 27.512 1.00 20.78 170 ASN A CA 1
ATOM 1256 C C . ASN A 1 170 ? 8.383 -5.706 28.506 1.00 22.62 170 ASN A C 1
ATOM 1257 O O . ASN A 1 170 ? 8.435 -6.917 28.289 1.00 24.67 170 ASN A O 1
ATOM 1262 N N . LEU A 1 171 ? 7.827 -5.201 29.606 1.00 21.42 171 LEU A N 1
ATOM 1263 C CA . LEU A 1 171 ? 7.200 -6.069 30.602 1.00 20.15 171 LEU A CA 1
ATOM 1264 C C . LEU A 1 171 ? 6.132 -6.927 29.944 1.00 22.20 171 LEU A C 1
ATOM 1265 O O . LEU A 1 171 ? 5.310 -6.423 29.181 1.00 23.04 171 LEU A O 1
ATOM 1270 N N . PRO A 1 172 ? 6.129 -8.234 30.221 1.00 23.47 172 PRO A N 1
ATOM 1271 C CA . PRO A 1 172 ? 5.151 -9.154 29.635 1.00 23.80 172 PRO A CA 1
ATOM 1272 C C . PRO A 1 172 ? 3.771 -9.124 30.311 1.00 22.82 172 PRO A C 1
ATOM 1273 O O . PRO A 1 172 ? 2.926 -9.983 30.053 1.00 25.16 172 PRO A O 1
ATOM 1277 N N . VAL A 1 173 ? 3.542 -8.125 31.153 1.00 19.60 173 VAL A N 1
ATOM 1278 C CA . VAL A 1 173 ? 2.284 -7.999 31.873 1.00 17.91 173 VAL A CA 1
ATOM 1279 C C . VAL A 1 173 ? 1.783 -6.557 31.839 1.00 18.77 173 VAL A C 1
ATOM 1280 O O . VAL A 1 173 ? 2.499 -5.638 31.444 1.00 19.87 173 VAL A O 1
ATOM 1284 N N . ILE A 1 174 ? 0.533 -6.377 32.236 1.00 17.76 174 ILE A N 1
ATOM 1285 C CA . ILE A 1 174 ? -0.053 -5.053 32.342 1.00 17.98 174 ILE A CA 1
ATOM 1286 C C . ILE A 1 174 ? -0.136 -4.877 33.862 1.00 18.63 174 ILE A C 1
ATOM 1287 O O . ILE A 1 174 ? -0.678 -5.732 34.560 1.00 17.74 174 ILE A O 1
ATOM 1292 N N . GLY A 1 175 ? 0.452 -3.812 34.385 1.00 20.20 175 GLY A N 1
ATOM 1293 C CA . GLY A 1 175 ? 0.426 -3.614 35.821 1.00 19.32 175 GLY A CA 1
ATOM 1294 C C . GLY A 1 175 ? 0.397 -2.158 36.212 1.00 19.88 175 GLY A C 1
ATOM 1295 O O . GLY A 1 175 ? 0.434 -1.281 35.353 1.00 19.15 175 GLY A O 1
ATOM 1296 N N . ILE A 1 176 ? 0.351 -1.914 37.517 1.00 18.59 176 ILE A N 1
ATOM 1297 C CA . ILE A 1 176 ? 0.296 -0.567 38.081 1.00 17.50 176 ILE A CA 1
ATOM 1298 C C . ILE A 1 176 ? 1.683 -0.093 38.480 1.00 19.07 176 ILE A C 1
ATOM 1299 O O . ILE A 1 176 ? 2.425 -0.813 39.158 1.00 18.05 176 ILE A O 1
ATOM 1304 N N . LEU A 1 177 ? 2.024 1.119 38.066 1.00 20.23 177 LEU A N 1
ATOM 1305 C CA . LEU A 1 177 ? 3.318 1.717 38.382 1.00 25.42 177 LEU A CA 1
ATOM 1306 C C . LEU A 1 177 ? 3.258 2.137 39.857 1.00 31.37 177 LEU A C 1
ATOM 1307 O O . LEU A 1 177 ? 2.271 2.749 40.281 1.00 29.55 177 LEU A O 1
ATOM 1312 N N . LYS A 1 178 ? 4.269 1.759 40.641 1.00 35.79 178 LYS A N 1
ATOM 1313 C CA . LYS A 1 178 ? 4.321 2.123 42.061 1.00 40.84 178 LYS A CA 1
ATOM 1314 C C . LYS A 1 178 ? 4.269 3.631 42.208 1.00 45.48 178 LYS A C 1
ATOM 1315 O O . LYS A 1 178 ? 4.773 4.358 41.353 1.00 38.66 178 LYS A O 1
ATOM 1321 N N . GLU A 1 179 ? 3.725 4.094 43.327 1.00 57.25 179 GLU A N 1
ATOM 1322 C CA . GLU A 1 179 ? 3.639 5.522 43.598 1.00 71.02 179 GLU A CA 1
ATOM 1323 C C . GLU A 1 179 ? 5.030 6.110 43.797 1.00 78.71 179 GLU A C 1
ATOM 1324 O O . GLU A 1 179 ? 5.174 7.261 44.201 1.00 78.93 179 GLU A O 1
ATOM 1330 N N . MET B 1 7 ? -1.091 -21.502 3.158 1.00 80.78 7 MET B N 1
ATOM 1331 C CA . MET B 1 7 ? -0.060 -22.518 3.336 1.00 68.78 7 MET B CA 1
ATOM 1332 C C . MET B 1 7 ? 0.179 -23.280 2.041 1.00 61.51 7 MET B C 1
ATOM 1333 O O . MET B 1 7 ? 1.270 -23.779 1.801 1.00 61.50 7 MET B O 1
ATOM 1335 N N . ASP B 1 8 ? -0.843 -23.357 1.201 1.00 52.67 8 ASP B N 1
ATOM 1336 C CA . ASP B 1 8 ? -0.718 -24.052 -0.072 1.00 44.60 8 ASP B CA 1
ATOM 1337 C C . ASP B 1 8 ? 0.092 -23.212 -1.054 1.00 38.43 8 ASP B C 1
ATOM 1338 O O . ASP B 1 8 ? 0.734 -23.745 -1.952 1.00 36.32 8 ASP B O 1
ATOM 1340 N N . ASP B 1 9 ? 0.052 -21.896 -0.884 1.00 32.02 9 ASP B N 1
ATOM 1341 C CA . ASP B 1 9 ? 0.793 -20.994 -1.760 1.00 30.04 9 ASP B CA 1
ATOM 1342 C C . ASP B 1 9 ? 2.266 -20.940 -1.379 1.00 23.26 9 ASP B C 1
ATOM 1343 O O . ASP B 1 9 ? 3.098 -20.406 -2.117 1.00 22.48 9 ASP B O 1
ATOM 1348 N N . LEU B 1 10 ? 2.577 -21.491 -0.214 1.00 21.61 10 LEU B N 1
ATOM 1349 C CA . LEU B 1 10 ? 3.941 -21.527 0.290 1.00 24.62 10 LEU B CA 1
ATOM 1350 C C . LEU B 1 10 ? 4.697 -22.679 -0.377 1.00 25.66 10 LEU B C 1
ATOM 1351 O O . LEU B 1 10 ? 4.198 -23.800 -0.444 1.00 24.89 10 LEU B O 1
ATOM 1356 N N . GLU B 1 11 ? 5.865 -22.385 -0.937 1.00 22.67 11 GLU B N 1
ATOM 1357 C CA . GLU B 1 11 ? 6.687 -23.401 -1.576 1.00 19.43 11 GLU B CA 1
ATOM 1358 C C . GLU B 1 11 ? 7.347 -24.244 -0.482 1.00 20.90 11 GLU B C 1
ATOM 1359 O O . GLU B 1 11 ? 7.219 -25.462 -0.460 1.00 22.96 11 GLU B O 1
ATOM 1365 N N . ARG B 1 12 ? 8.052 -23.581 0.426 1.00 18.36 12 ARG B N 1
ATOM 1366 C CA . ARG B 1 12 ? 8.721 -24.251 1.531 1.00 17.73 12 ARG B CA 1
ATOM 1367 C C . ARG B 1 12 ? 9.033 -23.249 2.633 1.00 17.06 12 ARG B C 1
ATOM 1368 O O . ARG B 1 12 ? 8.998 -22.041 2.408 1.00 15.70 12 ARG B O 1
ATOM 1376 N N . VAL B 1 13 ? 9.257 -23.768 3.834 1.00 16.94 13 VAL B N 1
ATOM 1377 C CA . VAL B 1 13 ? 9.568 -22.969 5.017 1.00 18.61 13 VAL B CA 1
ATOM 1378 C C . VAL B 1 13 ? 11.085 -22.822 5.175 1.00 21.53 13 VAL B C 1
ATOM 1379 O O . VAL B 1 13 ? 11.813 -23.801 5.058 1.00 23.26 13 VAL B O 1
ATOM 1383 N N . LEU B 1 14 ? 11.561 -21.599 5.386 1.00 22.84 14 LEU B N 1
ATOM 1384 C CA . LEU B 1 14 ? 12.988 -21.376 5.594 1.00 20.69 14 LEU B CA 1
ATOM 1385 C C . LEU B 1 14 ? 13.265 -21.436 7.091 1.00 20.95 14 LEU B C 1
ATOM 1386 O O . LEU B 1 14 ? 14.223 -22.080 7.522 1.00 23.44 14 LEU B O 1
ATOM 1391 N N . TYR B 1 15 ? 12.434 -20.767 7.890 1.00 17.11 15 TYR B N 1
ATOM 1392 C CA . TYR B 1 15 ? 12.608 -20.789 9.343 1.00 18.37 15 TYR B CA 1
ATOM 1393 C C . TYR B 1 15 ? 11.258 -20.843 10.034 1.00 19.54 15 TYR B C 1
ATOM 1394 O O . TYR B 1 15 ? 10.314 -20.173 9.620 1.00 22.94 15 TYR B O 1
ATOM 1403 N N . ASN B 1 16 ? 11.147 -21.692 11.048 1.00 20.11 16 ASN B N 1
ATOM 1404 C CA . ASN B 1 16 ? 9.903 -21.835 11.794 1.00 23.64 16 ASN B CA 1
ATOM 1405 C C . ASN B 1 16 ? 9.847 -20.819 12.946 1.00 23.05 16 ASN B C 1
ATOM 1406 O O . ASN B 1 16 ? 10.826 -20.111 13.206 1.00 23.07 16 ASN B O 1
ATOM 1411 N N . GLN B 1 17 ? 8.724 -20.771 13.656 1.00 21.18 17 GLN B N 1
ATOM 1412 C CA . GLN B 1 17 ? 8.569 -19.820 14.746 1.00 24.61 17 GLN B CA 1
ATOM 1413 C C . GLN B 1 17 ? 9.605 -20.003 15.844 1.00 25.03 17 GLN B C 1
ATOM 1414 O O . GLN B 1 17 ? 10.059 -19.027 16.442 1.00 26.54 17 GLN B O 1
ATOM 1420 N N . ASP B 1 18 ? 9.982 -21.250 16.103 1.00 26.42 18 ASP B N 1
ATOM 1421 C CA . ASP B 1 18 ? 10.968 -21.559 17.133 1.00 28.41 18 ASP B CA 1
ATOM 1422 C C . ASP B 1 18 ? 12.297 -20.977 16.706 1.00 25.62 18 ASP B C 1
ATOM 1423 O O . ASP B 1 18 ? 13.024 -20.421 17.526 1.00 26.55 18 ASP B O 1
ATOM 1428 N N . ASP B 1 19 ? 12.605 -21.099 15.417 1.00 22.57 19 ASP B N 1
ATOM 1429 C CA . ASP B 1 19 ? 13.842 -20.560 14.869 1.00 22.20 19 ASP B CA 1
ATOM 1430 C C . ASP B 1 19 ? 13.863 -19.048 15.068 1.00 20.64 19 ASP B C 1
ATOM 1431 O O . ASP B 1 19 ? 14.845 -18.479 15.541 1.00 20.68 19 ASP B O 1
ATOM 1436 N N . ILE B 1 20 ? 12.757 -18.414 14.701 1.00 20.49 20 ILE B N 1
ATOM 1437 C CA . ILE B 1 20 ? 12.596 -16.966 14.789 1.00 20.24 20 ILE B CA 1
ATOM 1438 C C . ILE B 1 20 ? 12.747 -16.416 16.213 1.00 19.75 20 ILE B C 1
ATOM 1439 O O . ILE B 1 20 ? 13.551 -15.517 16.453 1.00 22.51 20 ILE B O 1
ATOM 1444 N N . GLN B 1 21 ? 12.012 -16.979 17.162 1.00 20.79 21 GLN B N 1
ATOM 1445 C CA . GLN B 1 21 ? 12.086 -16.513 18.540 1.00 22.06 21 GLN B CA 1
ATOM 1446 C C . GLN B 1 21 ? 13.457 -16.709 19.172 1.00 23.39 21 GLN B C 1
ATOM 1447 O O . GLN B 1 21 ? 13.904 -15.868 19.954 1.00 22.84 21 GLN B O 1
ATOM 1453 N N . LYS B 1 22 ? 14.118 -17.810 18.832 1.00 23.18 22 LYS B N 1
ATOM 1454 C CA . LYS B 1 22 ? 15.454 -18.100 19.338 1.00 23.50 22 LYS B CA 1
ATOM 1455 C C . LYS B 1 22 ? 16.430 -17.050 18.793 1.00 20.91 22 LYS B C 1
ATOM 1456 O O . LYS B 1 22 ? 17.255 -16.510 19.533 1.00 19.52 22 LYS B O 1
ATOM 1462 N N . ARG B 1 23 ? 16.328 -16.756 17.499 1.00 16.33 23 ARG B N 1
ATOM 1463 C CA . ARG B 1 23 ? 17.207 -15.764 16.886 1.00 17.40 23 ARG B CA 1
ATOM 1464 C C . ARG B 1 23 ? 16.970 -14.354 17.444 1.00 18.32 23 ARG B C 1
ATOM 1465 O O . ARG B 1 23 ? 17.917 -13.593 17.653 1.00 18.34 23 ARG B O 1
ATOM 1473 N N . ILE B 1 24 ? 15.706 -14.000 17.664 1.00 20.04 24 ILE B N 1
ATOM 1474 C CA . ILE B 1 24 ? 15.354 -12.689 18.208 1.00 21.89 24 ILE B CA 1
ATOM 1475 C C . ILE B 1 24 ? 15.926 -12.495 19.616 1.00 21.10 24 ILE B C 1
ATOM 1476 O O . ILE B 1 24 ? 16.414 -11.415 19.946 1.00 19.87 24 ILE B O 1
ATOM 1481 N N . ARG B 1 25 ? 15.890 -13.550 20.427 1.00 22.26 25 ARG B N 1
ATOM 1482 C CA . ARG B 1 25 ? 16.434 -13.499 21.781 1.00 22.53 25 ARG B CA 1
ATOM 1483 C C . ARG B 1 25 ? 17.940 -13.312 21.720 1.00 22.34 25 ARG B C 1
ATOM 1484 O O . ARG B 1 25 ? 18.508 -12.551 22.498 1.00 22.65 25 ARG B O 1
ATOM 1492 N N . GLU B 1 26 ? 18.586 -13.995 20.780 1.00 19.98 26 GLU B N 1
ATOM 1493 C CA . GLU B 1 26 ? 20.032 -13.882 20.624 1.00 21.97 26 GLU B CA 1
ATOM 1494 C C . GLU B 1 26 ? 20.421 -12.464 20.227 1.00 21.18 26 GLU B C 1
ATOM 1495 O O . GLU B 1 26 ? 21.394 -11.913 20.749 1.00 19.20 26 GLU B O 1
ATOM 1501 N N . LEU B 1 27 ? 19.678 -11.895 19.275 1.00 19.84 27 LEU B N 1
ATOM 1502 C CA . LEU B 1 27 ? 19.919 -10.529 18.805 1.00 20.09 27 LEU B CA 1
ATOM 1503 C C . LEU B 1 27 ? 19.714 -9.523 19.940 1.00 17.96 27 LEU B C 1
ATOM 1504 O O . LEU B 1 27 ? 20.492 -8.578 20.087 1.00 17.61 27 LEU B O 1
ATOM 1509 N N . ALA B 1 28 ? 18.673 -9.743 20.742 1.00 17.05 28 ALA B N 1
ATOM 1510 C CA . ALA B 1 28 ? 18.354 -8.860 21.858 1.00 16.46 28 ALA B CA 1
ATOM 1511 C C . ALA B 1 28 ? 19.498 -8.819 22.849 1.00 18.00 28 ALA B C 1
ATOM 1512 O O . ALA B 1 28 ? 19.872 -7.747 23.326 1.00 18.84 28 ALA B O 1
ATOM 1514 N N . ALA B 1 29 ? 20.080 -9.983 23.129 1.00 17.43 29 ALA B N 1
ATOM 1515 C CA . ALA B 1 29 ? 21.196 -10.072 24.067 1.00 18.27 29 ALA B CA 1
ATOM 1516 C C . ALA B 1 29 ? 22.389 -9.311 23.519 1.00 18.96 29 ALA B C 1
ATOM 1517 O O . ALA B 1 29 ? 23.067 -8.590 24.253 1.00 21.26 29 ALA B O 1
ATOM 1519 N N . GLU B 1 30 ? 22.622 -9.438 22.218 1.00 19.28 30 GLU B N 1
ATOM 1520 C CA . GLU B 1 30 ? 23.733 -8.749 21.583 1.00 21.28 30 GLU B CA 1
ATOM 1521 C C . GLU B 1 30 ? 23.532 -7.235 21.634 1.00 20.30 30 GLU B C 1
ATOM 1522 O O . GLU B 1 30 ? 24.455 -6.490 21.966 1.00 21.09 30 GLU B O 1
ATOM 1528 N N . LEU B 1 31 ? 22.317 -6.785 21.342 1.00 18.13 31 LEU B N 1
ATOM 1529 C CA . LEU B 1 31 ? 22.005 -5.358 21.365 1.00 17.57 31 LEU B CA 1
ATOM 1530 C C . LEU B 1 31 ? 22.124 -4.800 22.783 1.00 19.13 31 LEU B C 1
ATOM 1531 O O . LEU B 1 31 ? 22.633 -3.698 22.983 1.00 18.93 31 LEU B O 1
ATOM 1536 N N . THR B 1 32 ? 21.655 -5.564 23.765 1.00 16.41 32 THR B N 1
ATOM 1537 C CA . THR B 1 32 ? 21.710 -5.136 25.157 1.00 19.38 32 THR B CA 1
ATOM 1538 C C . THR B 1 32 ? 23.146 -4.845 25.593 1.00 21.19 32 THR B C 1
ATOM 1539 O O . THR B 1 32 ? 23.407 -3.859 26.287 1.00 21.19 32 THR B O 1
ATOM 1543 N N . GLU B 1 33 ? 24.072 -5.671 25.117 1.00 24.88 33 GLU B N 1
ATOM 1544 C CA . GLU B 1 33 ? 25.485 -5.535 25.437 1.00 25.39 33 GLU B CA 1
ATOM 1545 C C . GLU B 1 33 ? 26.023 -4.154 25.047 1.00 24.23 33 GLU B C 1
ATOM 1546 O O . GLU B 1 33 ? 26.781 -3.548 25.795 1.00 24.64 33 GLU B O 1
ATOM 1552 N N . PHE B 1 34 ? 25.599 -3.643 23.896 1.00 19.93 34 PHE B N 1
ATOM 1553 C CA . PHE B 1 34 ? 26.064 -2.340 23.427 1.00 18.12 34 PHE B CA 1
ATOM 1554 C C . PHE B 1 34 ? 25.194 -1.144 23.817 1.00 17.11 34 PHE B C 1
ATOM 1555 O O . PHE B 1 34 ? 25.718 -0.101 24.195 1.00 17.39 34 PHE B O 1
ATOM 1563 N N . TYR B 1 35 ? 23.875 -1.310 23.762 1.00 13.25 35 TYR B N 1
ATOM 1564 C CA . TYR B 1 35 ? 22.941 -0.209 24.017 1.00 16.04 35 TYR B CA 1
ATOM 1565 C C . TYR B 1 35 ? 22.342 0.012 25.389 1.00 14.66 35 TYR B C 1
ATOM 1566 O O . TYR B 1 35 ? 21.795 1.081 25.646 1.00 17.82 35 TYR B O 1
ATOM 1575 N N . GLU B 1 36 ? 22.447 -0.970 26.269 1.00 18.06 36 GLU B N 1
ATOM 1576 C CA . GLU B 1 36 ? 21.853 -0.880 27.599 1.00 21.71 36 GLU B CA 1
ATOM 1577 C C . GLU B 1 36 ? 22.006 0.462 28.314 1.00 23.93 36 GLU B C 1
ATOM 1578 O O . GLU B 1 36 ? 21.048 1.011 28.862 1.00 23.44 36 GLU B O 1
ATOM 1584 N N . ASP B 1 37 ? 23.216 0.992 28.258 1.00 26.57 37 ASP B N 1
ATOM 1585 C CA . ASP B 1 37 ? 23.600 2.235 28.910 1.00 27.99 37 ASP B CA 1
ATOM 1586 C C . ASP B 1 37 ? 23.503 3.466 28.020 1.00 27.44 37 ASP B C 1
ATOM 1587 O O . ASP B 1 37 ? 23.832 4.566 28.460 1.00 30.76 37 ASP B O 1
ATOM 1592 N N . LYS B 1 38 ? 23.043 3.308 26.786 1.00 21.73 38 LYS B N 1
ATOM 1593 C CA . LYS B 1 38 ? 23.038 4.438 25.871 1.00 19.35 38 LYS B CA 1
ATOM 1594 C C . LYS B 1 38 ? 21.758 5.202 25.528 1.00 19.07 38 LYS B C 1
ATOM 1595 O O . LYS B 1 38 ? 21.821 6.164 24.754 1.00 18.29 38 LYS B O 1
ATOM 1601 N N . ASN B 1 39 ? 20.611 4.782 26.066 1.00 18.20 39 ASN B N 1
ATOM 1602 C CA . ASN B 1 39 ? 19.331 5.443 25.773 1.00 18.44 39 ASN B CA 1
ATOM 1603 C C . ASN B 1 39 ? 19.267 5.755 24.268 1.00 17.35 39 ASN B C 1
ATOM 1604 O O . ASN B 1 39 ? 19.083 6.900 23.844 1.00 18.93 39 ASN B O 1
ATOM 1609 N N . PRO B 1 40 ? 19.406 4.701 23.441 1.00 16.05 40 PRO B N 1
ATOM 1610 C CA . PRO B 1 40 ? 19.384 4.854 21.980 1.00 13.64 40 PRO B CA 1
ATOM 1611 C C . PRO B 1 40 ? 18.044 5.220 21.395 1.00 14.86 40 PRO B C 1
ATOM 1612 O O . PRO B 1 40 ? 17.000 5.080 22.044 1.00 13.38 40 PRO B O 1
ATOM 1616 N N . VAL B 1 41 ? 18.094 5.740 20.173 1.00 13.02 41 VAL B N 1
ATOM 1617 C CA . VAL B 1 41 ? 16.895 6.050 19.427 1.00 14.44 41 VAL B CA 1
ATOM 1618 C C . VAL B 1 41 ? 16.801 4.804 18.534 1.00 13.73 41 VAL B C 1
ATOM 1619 O O . VAL B 1 41 ? 17.712 4.537 17.745 1.00 14.25 41 VAL B O 1
ATOM 1623 N N . MET B 1 42 ? 15.750 4.012 18.709 1.00 14.18 42 MET B N 1
ATOM 1624 C CA . MET B 1 42 ? 15.553 2.789 17.926 1.00 13.09 42 MET B CA 1
ATOM 1625 C C . MET B 1 42 ? 14.578 3.101 16.810 1.00 14.66 42 MET B C 1
ATOM 1626 O O . MET B 1 42 ? 13.373 3.145 17.046 1.00 13.26 42 MET B O 1
ATOM 1631 N N . ILE B 1 43 ? 15.095 3.319 15.607 1.00 13.53 43 ILE B N 1
ATOM 1632 C CA . ILE B 1 43 ? 14.269 3.677 14.458 1.00 15.01 43 ILE B CA 1
ATOM 1633 C C . ILE B 1 43 ? 13.673 2.484 13.744 1.00 14.62 43 ILE B C 1
ATOM 1634 O O . ILE B 1 43 ? 14.394 1.612 13.278 1.00 18.41 43 ILE B O 1
ATOM 1639 N N . CYS B 1 44 ? 12.355 2.470 13.624 1.00 15.07 44 CYS B N 1
ATOM 1640 C CA . CYS B 1 44 ? 11.669 1.397 12.924 1.00 15.42 44 CYS B CA 1
ATOM 1641 C C . CYS B 1 44 ? 11.328 1.881 11.515 1.00 15.46 44 CYS B C 1
ATOM 1642 O O . CYS B 1 44 ? 10.695 2.931 11.353 1.00 16.87 44 CYS B O 1
ATOM 1645 N N . VAL B 1 45 ? 11.784 1.160 10.495 1.00 13.60 45 VAL B N 1
ATOM 1646 C CA . VAL B 1 45 ? 11.467 1.544 9.122 1.00 14.71 45 VAL B CA 1
ATOM 1647 C C . VAL B 1 45 ? 10.083 0.999 8.750 1.00 16.89 45 VAL B C 1
ATOM 1648 O O . VAL B 1 45 ? 9.916 -0.208 8.539 1.00 16.94 45 VAL B O 1
ATOM 1652 N N . LEU B 1 46 ? 9.083 1.875 8.739 1.00 18.25 46 LEU B N 1
ATOM 1653 C CA . LEU B 1 46 ? 7.720 1.470 8.406 1.00 21.09 46 LEU B CA 1
ATOM 1654 C C . LEU B 1 46 ? 7.621 1.170 6.911 1.00 25.51 46 LEU B C 1
ATOM 1655 O O . LEU B 1 46 ? 8.361 1.749 6.109 1.00 30.73 46 LEU B O 1
ATOM 1660 N N . THR B 1 47 ? 6.728 0.267 6.519 1.00 25.42 47 THR B N 1
ATOM 1661 C CA . THR B 1 47 ? 5.833 -0.444 7.426 1.00 28.67 47 THR B CA 1
ATOM 1662 C C . THR B 1 47 ? 6.319 -1.871 7.650 1.00 27.46 47 THR B C 1
ATOM 1663 O O . THR B 1 47 ? 5.864 -2.556 8.562 1.00 31.73 47 THR B O 1
ATOM 1667 N N . GLY B 1 48 ? 7.260 -2.307 6.822 1.00 26.13 48 GLY B N 1
ATOM 1668 C CA . GLY B 1 48 ? 7.770 -3.668 6.904 1.00 22.15 48 GLY B CA 1
ATOM 1669 C C . GLY B 1 48 ? 8.434 -4.190 8.168 1.00 20.79 48 GLY B C 1
ATOM 1670 O O . GLY B 1 48 ? 8.215 -5.340 8.537 1.00 22.74 48 GLY B O 1
ATOM 1671 N N . ALA B 1 49 ? 9.240 -3.373 8.831 1.00 19.24 49 ALA B N 1
ATOM 1672 C CA . ALA B 1 49 ? 9.954 -3.826 10.026 1.00 19.43 49 ALA B CA 1
ATOM 1673 C C . ALA B 1 49 ? 9.161 -3.993 11.340 1.00 22.53 49 ALA B C 1
ATOM 1674 O O . ALA B 1 49 ? 9.678 -4.579 12.293 1.00 21.72 49 ALA B O 1
ATOM 1676 N N . VAL B 1 50 ? 7.895 -3.573 11.359 1.00 23.66 50 VAL B N 1
ATOM 1677 C CA . VAL B 1 50 ? 7.060 -3.621 12.572 1.00 22.29 50 VAL B CA 1
ATOM 1678 C C . VAL B 1 50 ? 6.994 -4.920 13.406 1.00 20.91 50 VAL B C 1
ATOM 1679 O O . VAL B 1 50 ? 7.117 -4.867 14.629 1.00 17.05 50 VAL B O 1
ATOM 1683 N N . PHE B 1 51 ? 6.786 -6.069 12.768 1.00 21.24 51 PHE B N 1
ATOM 1684 C CA . PHE B 1 51 ? 6.708 -7.346 13.485 1.00 20.21 51 PHE B CA 1
ATOM 1685 C C . PHE B 1 51 ? 8.015 -7.620 14.232 1.00 18.48 51 PHE B C 1
ATOM 1686 O O . PHE B 1 51 ? 8.026 -7.939 15.420 1.00 18.50 51 PHE B O 1
ATOM 1694 N N . PHE B 1 52 ? 9.115 -7.488 13.499 1.00 17.82 52 PHE B N 1
ATOM 1695 C CA . PHE B 1 52 ? 10.471 -7.703 13.999 1.00 16.27 52 PHE B CA 1
ATOM 1696 C C . PHE B 1 52 ? 10.797 -6.708 15.106 1.00 14.61 52 PHE B C 1
ATOM 1697 O O . PHE B 1 52 ? 11.321 -7.076 16.159 1.00 14.72 52 PHE B O 1
ATOM 1705 N N . TYR B 1 53 ? 10.481 -5.447 14.841 1.00 12.66 53 TYR B N 1
ATOM 1706 C CA . TYR B 1 53 ? 10.732 -4.356 15.763 1.00 13.83 53 TYR B CA 1
ATOM 1707 C C . TYR B 1 53 ? 10.101 -4.584 17.137 1.00 17.88 53 TYR B C 1
ATOM 1708 O O . TYR B 1 53 ? 10.794 -4.520 18.161 1.00 16.00 53 TYR B O 1
ATOM 1717 N N . THR B 1 54 ? 8.805 -4.892 17.160 1.00 17.81 54 THR B N 1
ATOM 1718 C CA . THR B 1 54 ? 8.098 -5.116 18.425 1.00 19.94 54 THR B CA 1
ATOM 1719 C C . THR B 1 54 ? 8.590 -6.370 19.142 1.00 17.75 54 THR B C 1
ATOM 1720 O O . THR B 1 54 ? 8.656 -6.400 20.374 1.00 16.16 54 THR B O 1
ATOM 1724 N N . ASP B 1 55 ? 8.917 -7.414 18.381 1.00 20.24 55 ASP B N 1
ATOM 1725 C CA . ASP B 1 55 ? 9.427 -8.645 18.984 1.00 19.40 55 ASP B CA 1
ATOM 1726 C C . ASP B 1 55 ? 10.779 -8.398 19.624 1.00 17.74 55 ASP B C 1
ATOM 1727 O O . ASP B 1 55 ? 11.104 -9.015 20.635 1.00 19.85 55 ASP B O 1
ATOM 1732 N N . LEU B 1 56 ? 11.560 -7.491 19.045 1.00 16.06 56 LEU B N 1
ATOM 1733 C CA . LEU B 1 56 ? 12.854 -7.136 19.618 1.00 15.03 56 LEU B CA 1
ATOM 1734 C C . LEU B 1 56 ? 12.618 -6.336 20.899 1.00 15.59 56 LEU B C 1
ATOM 1735 O O . LEU B 1 56 ? 13.197 -6.627 21.943 1.00 17.04 56 LEU B O 1
ATOM 1740 N N . LEU B 1 57 ? 11.749 -5.331 20.815 1.00 16.65 57 LEU B N 1
ATOM 1741 C CA . LEU B 1 57 ? 11.451 -4.478 21.960 1.00 17.40 57 LEU B CA 1
ATOM 1742 C C . LEU B 1 57 ? 10.906 -5.248 23.158 1.00 19.25 57 LEU B C 1
ATOM 1743 O O . LEU B 1 57 ? 11.024 -4.795 24.298 1.00 21.41 57 LEU B O 1
ATOM 1748 N N . LYS B 1 58 ? 10.362 -6.436 22.911 1.00 19.31 58 LYS B N 1
ATOM 1749 C CA . LYS B 1 58 ? 9.842 -7.263 23.996 1.00 18.86 58 LYS B CA 1
ATOM 1750 C C . LYS B 1 58 ? 10.976 -7.854 24.830 1.00 18.13 58 LYS B C 1
ATOM 1751 O O . LYS B 1 58 ? 10.738 -8.388 25.902 1.00 20.24 58 LYS B O 1
ATOM 1757 N N . HIS B 1 59 ? 12.209 -7.758 24.340 1.00 18.82 59 HIS B N 1
ATOM 1758 C CA . HIS B 1 59 ? 13.358 -8.312 25.053 1.00 20.26 59 HIS B CA 1
ATOM 1759 C C . HIS B 1 59 ? 14.385 -7.279 25.481 1.00 19.59 59 HIS B C 1
ATOM 1760 O O . HIS B 1 59 ? 15.413 -7.635 26.046 1.00 21.45 59 HIS B O 1
ATOM 1767 N N . LEU B 1 60 ? 14.125 -6.007 25.204 1.00 19.38 60 LEU B N 1
ATOM 1768 C CA . LEU B 1 60 ? 15.055 -4.950 25.582 1.00 18.43 60 LEU B CA 1
ATOM 1769 C C . LEU B 1 60 ? 14.621 -4.333 26.908 1.00 19.07 60 LEU B C 1
ATOM 1770 O O . LEU B 1 60 ? 13.706 -3.507 26.971 1.00 17.16 60 LEU B O 1
ATOM 1775 N N . ASP B 1 61 ? 15.285 -4.772 27.971 1.00 20.52 61 ASP B N 1
ATOM 1776 C CA . ASP B 1 61 ? 14.991 -4.330 29.330 1.00 24.15 61 ASP B CA 1
ATOM 1777 C C . ASP B 1 61 ? 15.765 -3.066 29.748 1.00 24.23 61 ASP B C 1
ATOM 1778 O O . ASP B 1 61 ? 16.479 -3.063 30.752 1.00 24.07 61 ASP B O 1
ATOM 1783 N N . PHE B 1 62 ? 15.630 -2.000 28.966 1.00 22.51 62 PHE B N 1
ATOM 1784 C CA . PHE B 1 62 ? 16.293 -0.737 29.272 1.00 20.12 62 PHE B CA 1
ATOM 1785 C C . PHE B 1 62 ? 15.599 0.425 28.579 1.00 20.09 62 PHE B C 1
ATOM 1786 O O . PHE B 1 62 ? 14.784 0.232 27.678 1.00 18.64 62 PHE B O 1
ATOM 1794 N N . GLN B 1 63 ? 15.907 1.633 29.031 1.00 15.58 63 GLN B N 1
ATOM 1795 C CA . GLN B 1 63 ? 15.329 2.837 28.473 1.00 15.72 63 GLN B CA 1
ATOM 1796 C C . GLN B 1 63 ? 15.786 3.063 27.029 1.00 13.64 63 GLN B C 1
ATOM 1797 O O . GLN B 1 63 ? 16.980 3.040 26.742 1.00 14.21 63 GLN B O 1
ATOM 1803 N N . LEU B 1 64 ? 14.835 3.311 26.138 1.00 13.60 64 LEU B N 1
ATOM 1804 C CA . LEU B 1 64 ? 15.139 3.562 24.734 1.00 13.19 64 LEU B CA 1
ATOM 1805 C C . LEU B 1 64 ? 14.027 4.426 24.167 1.00 12.96 64 LEU B C 1
ATOM 1806 O O . LEU B 1 64 ? 12.914 4.427 24.685 1.00 14.35 64 LEU B O 1
ATOM 1811 N N . GLU B 1 65 ? 14.331 5.156 23.103 1.00 15.02 65 GLU B N 1
ATOM 1812 C CA . GLU B 1 65 ? 13.372 6.060 22.485 1.00 15.97 65 GLU B CA 1
ATOM 1813 C C . GLU B 1 65 ? 12.986 5.625 21.075 1.00 14.99 65 GLU B C 1
ATOM 1814 O O . GLU B 1 65 ? 13.801 5.660 20.156 1.00 14.66 65 GLU B O 1
ATOM 1820 N N . PRO B 1 66 ? 11.739 5.173 20.894 1.00 18.63 66 PRO B N 1
ATOM 1821 C CA . PRO B 1 66 ? 11.294 4.740 19.565 1.00 18.50 66 PRO B CA 1
ATOM 1822 C C . PRO B 1 66 ? 11.109 5.927 18.621 1.00 18.38 66 PRO B C 1
ATOM 1823 O O . PRO B 1 66 ? 10.904 7.059 19.059 1.00 17.01 66 PRO B O 1
ATOM 1827 N N . ASP B 1 67 ? 11.268 5.674 17.328 1.00 13.60 67 ASP B N 1
ATOM 1828 C CA . ASP B 1 67 ? 11.051 6.689 16.309 1.00 14.76 67 ASP B CA 1
ATOM 1829 C C . ASP B 1 67 ? 10.728 5.898 15.052 1.00 15.50 67 ASP B C 1
ATOM 1830 O O . ASP B 1 67 ? 10.967 4.691 14.986 1.00 12.41 67 ASP B O 1
ATOM 1835 N N . TYR B 1 68 ? 10.128 6.554 14.076 1.00 17.00 68 TYR B N 1
ATOM 1836 C CA . TYR B 1 68 ? 9.722 5.870 12.870 1.00 18.81 68 TYR B CA 1
ATOM 1837 C C . TYR B 1 68 ? 10.066 6.692 11.651 1.00 23.73 68 TYR B C 1
ATOM 1838 O O . TYR B 1 68 ? 10.134 7.925 11.717 1.00 23.88 68 TYR B O 1
ATOM 1847 N N . ILE B 1 69 ? 10.325 6.005 10.548 1.00 26.01 69 ILE B N 1
ATOM 1848 C CA . ILE B 1 69 ? 10.657 6.689 9.315 1.00 29.04 69 ILE B CA 1
ATOM 1849 C C . ILE B 1 69 ? 10.022 5.958 8.145 1.00 30.44 69 ILE B C 1
ATOM 1850 O O . ILE B 1 69 ? 9.766 4.752 8.214 1.00 27.37 69 ILE B O 1
ATOM 1855 N N . ILE B 1 70 ? 9.684 6.720 7.115 1.00 36.57 70 ILE B N 1
ATOM 1856 C CA . ILE B 1 70 ? 9.098 6.170 5.905 1.00 44.68 70 ILE B CA 1
ATOM 1857 C C . ILE B 1 70 ? 9.854 6.812 4.746 1.00 52.13 70 ILE B C 1
ATOM 1858 O O . ILE B 1 70 ? 9.831 8.037 4.574 1.00 50.82 70 ILE B O 1
ATOM 1863 N N . CYS B 1 71 ? 10.573 5.987 3.996 1.00 62.35 71 CYS B N 1
ATOM 1864 C CA . CYS B 1 71 ? 11.367 6.449 2.864 1.00 74.62 71 CYS B CA 1
ATOM 1865 C C . CYS B 1 71 ? 11.342 5.432 1.726 1.00 85.29 71 CYS B C 1
ATOM 1866 O O . CYS B 1 71 ? 11.167 4.233 1.954 1.00 86.47 71 CYS B O 1
ATOM 1869 N N . ILE B 1 85 ? 12.465 11.709 2.035 1.00 100.18 85 ILE B N 1
ATOM 1870 C CA . ILE B 1 85 ? 11.736 11.020 3.092 1.00 91.38 85 ILE B CA 1
ATOM 1871 C C . ILE B 1 85 ? 10.292 11.510 3.195 1.00 85.43 85 ILE B C 1
ATOM 1872 O O . ILE B 1 85 ? 10.036 12.716 3.250 1.00 85.01 85 ILE B O 1
ATOM 1874 N N . SER B 1 86 ? 9.350 10.573 3.236 1.00 78.21 86 SER B N 1
ATOM 1875 C CA . SER B 1 86 ? 7.944 10.924 3.367 1.00 71.13 86 SER B CA 1
ATOM 1876 C C . SER B 1 86 ? 7.706 11.428 4.787 1.00 67.37 86 SER B C 1
ATOM 1877 O O . SER B 1 86 ? 7.221 12.539 4.991 1.00 66.29 86 SER B O 1
ATOM 1879 N N . LYS B 1 87 ? 8.074 10.596 5.755 1.00 63.46 87 LYS B N 1
ATOM 1880 C CA . LYS B 1 87 ? 7.933 10.913 7.170 1.00 57.11 87 LYS B CA 1
ATOM 1881 C C . LYS B 1 87 ? 9.329 10.897 7.788 1.00 54.36 87 LYS B C 1
ATOM 1882 O O . LYS B 1 87 ? 10.022 9.873 7.755 1.00 53.55 87 LYS B O 1
ATOM 1884 N N . ASP B 1 88 ? 9.756 12.048 8.296 1.00 50.45 88 ASP B N 1
ATOM 1885 C CA . ASP B 1 88 ? 11.067 12.190 8.909 1.00 46.49 88 ASP B CA 1
ATOM 1886 C C . ASP B 1 88 ? 11.000 11.800 10.388 1.00 43.91 88 ASP B C 1
ATOM 1887 O O . ASP B 1 88 ? 9.936 11.443 10.896 1.00 41.46 88 ASP B O 1
ATOM 1892 N N . LEU B 1 89 ? 12.139 11.877 11.068 1.00 40.97 89 LEU B N 1
ATOM 1893 C CA . LEU B 1 89 ? 12.241 11.540 12.485 1.00 39.07 89 LEU B CA 1
ATOM 1894 C C . LEU B 1 89 ? 11.760 12.668 13.391 1.00 38.63 89 LEU B C 1
ATOM 1895 O O . LEU B 1 89 ? 12.052 13.839 13.150 1.00 40.67 89 LEU B O 1
ATOM 1900 N N . LYS B 1 90 ? 11.035 12.307 14.443 1.00 37.67 90 LYS B N 1
ATOM 1901 C CA . LYS B 1 90 ? 10.544 13.286 15.401 1.00 36.69 90 LYS B CA 1
ATOM 1902 C C . LYS B 1 90 ? 11.644 13.664 16.396 1.00 35.89 90 LYS B C 1
ATOM 1903 O O . LYS B 1 90 ? 11.577 14.704 17.035 1.00 40.23 90 LYS B O 1
ATOM 1905 N N . THR B 1 91 ? 12.664 12.827 16.512 1.00 34.26 91 THR B N 1
ATOM 1906 C CA . THR B 1 91 ? 13.757 13.078 17.443 1.00 33.11 91 THR B CA 1
ATOM 1907 C C . THR B 1 91 ? 14.945 13.695 16.731 1.00 32.42 91 THR B C 1
ATOM 1908 O O . THR B 1 91 ? 15.220 13.371 15.579 1.00 31.80 91 THR B O 1
ATOM 1912 N N . ASN B 1 92 ? 15.623 14.625 17.388 1.00 33.83 92 ASN B N 1
ATOM 1913 C CA . ASN B 1 92 ? 16.820 15.198 16.789 1.00 35.32 92 ASN B CA 1
ATOM 1914 C C . ASN B 1 92 ? 17.846 14.143 17.201 1.00 34.02 92 ASN B C 1
ATOM 1915 O O . ASN B 1 92 ? 18.021 13.884 18.399 1.00 29.68 92 ASN B O 1
ATOM 1920 N N . ILE B 1 93 ? 18.445 13.470 16.220 1.00 29.80 93 ILE B N 1
ATOM 1921 C CA . ILE B 1 93 ? 19.403 12.415 16.524 1.00 26.48 93 ILE B CA 1
ATOM 1922 C C . ILE B 1 93 ? 20.857 12.841 16.729 1.00 27.29 93 ILE B C 1
ATOM 1923 O O . ILE B 1 93 ? 21.727 11.996 16.959 1.00 27.65 93 ILE B O 1
ATOM 1928 N N . GLU B 1 94 ? 21.113 14.146 16.691 1.00 26.03 94 GLU B N 1
ATOM 1929 C CA . GLU B 1 94 ? 22.458 14.674 16.885 1.00 26.78 94 GLU B CA 1
ATOM 1930 C C . GLU B 1 94 ? 23.018 14.280 18.260 1.00 26.00 94 GLU B C 1
ATOM 1931 O O . GLU B 1 94 ? 22.415 14.574 19.295 1.00 24.21 94 GLU B O 1
ATOM 1937 N N . GLY B 1 95 ? 24.163 13.601 18.257 1.00 23.16 95 GLY B N 1
ATOM 1938 C CA . GLY B 1 95 ? 24.778 13.177 19.499 1.00 21.38 95 GLY B CA 1
ATOM 1939 C C . GLY B 1 95 ? 24.086 11.984 20.132 1.00 19.89 95 GLY B C 1
ATOM 1940 O O . GLY B 1 95 ? 24.417 11.583 21.241 1.00 21.74 95 GLY B O 1
ATOM 1941 N N . ARG B 1 96 ? 23.125 11.398 19.434 1.00 18.10 96 ARG B N 1
ATOM 1942 C CA . ARG B 1 96 ? 22.423 10.238 19.961 1.00 19.43 96 ARG B CA 1
ATOM 1943 C C . ARG B 1 96 ? 22.963 8.929 19.376 1.00 19.70 96 ARG B C 1
ATOM 1944 O O . ARG B 1 96 ? 23.591 8.917 18.315 1.00 18.80 96 ARG B O 1
ATOM 1952 N N . HIS B 1 97 ? 22.780 7.842 20.116 1.00 17.46 97 HIS B N 1
ATOM 1953 C CA . HIS B 1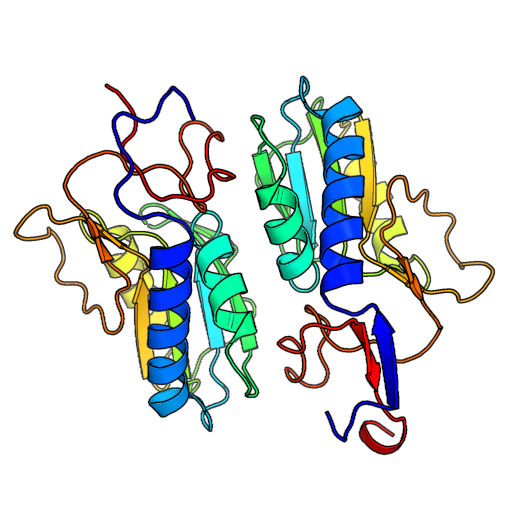 97 ? 23.192 6.530 19.650 1.00 16.72 97 HIS B CA 1
ATOM 1954 C C . HIS B 1 97 ? 21.954 6.042 18.911 1.00 15.04 97 HIS B C 1
ATOM 1955 O O . HIS B 1 97 ? 20.867 6.008 19.470 1.00 16.49 97 HIS B O 1
ATOM 1962 N N . VAL B 1 98 ? 22.106 5.790 17.620 1.00 13.79 98 VAL B N 1
ATOM 1963 C CA . VAL B 1 98 ? 20.979 5.399 16.796 1.00 13.39 98 VAL B CA 1
ATOM 1964 C C . VAL B 1 98 ? 21.069 4.012 16.176 1.00 15.33 98 VAL B C 1
ATOM 1965 O O . VAL B 1 98 ? 22.114 3.612 15.645 1.00 12.90 98 VAL B O 1
ATOM 1969 N N . LEU B 1 99 ? 19.951 3.295 16.228 1.00 15.31 99 LEU B N 1
ATOM 1970 C CA . LEU B 1 99 ? 19.859 1.966 15.640 1.00 15.94 99 LEU B CA 1
ATOM 1971 C C . LEU B 1 99 ? 18.706 1.968 14.646 1.00 15.79 99 LEU B C 1
ATOM 1972 O O . LEU B 1 99 ? 17.591 2.374 14.986 1.00 15.72 99 LEU B O 1
ATOM 1977 N N . VAL B 1 100 ? 18.990 1.565 13.411 1.00 14.14 100 VAL B N 1
ATOM 1978 C CA . VAL B 1 100 ? 17.972 1.488 12.370 1.00 13.77 100 VAL B CA 1
ATOM 1979 C C . VAL B 1 100 ? 17.544 0.025 12.288 1.00 10.31 100 VAL B C 1
ATOM 1980 O O . VAL B 1 100 ? 18.379 -0.859 12.115 1.00 13.16 100 VAL B O 1
ATOM 1984 N N . VAL B 1 101 ? 16.251 -0.229 12.436 1.00 12.41 101 VAL B N 1
ATOM 1985 C CA . VAL B 1 101 ? 15.719 -1.583 12.384 1.00 11.03 101 VAL B CA 1
ATOM 1986 C C . VAL B 1 101 ? 14.985 -1.753 11.062 1.00 14.95 101 VAL B C 1
ATOM 1987 O O . VAL B 1 101 ? 14.061 -0.996 10.742 1.00 14.73 101 VAL B O 1
ATOM 1991 N N . GLU B 1 102 ? 15.416 -2.751 10.300 1.00 16.08 102 GLU B N 1
ATOM 1992 C CA . GLU B 1 102 ? 14.877 -3.035 8.978 1.00 16.54 102 GLU B CA 1
ATOM 1993 C C . GLU B 1 102 ? 14.416 -4.497 8.856 1.00 17.12 102 GLU B C 1
ATOM 1994 O O . GLU B 1 102 ? 14.859 -5.370 9.614 1.00 13.30 102 GLU B O 1
ATOM 2000 N N . ASP B 1 103 ? 13.491 -4.750 7.928 1.00 15.88 103 ASP B N 1
ATOM 2001 C CA . ASP B 1 103 ? 12.984 -6.099 7.710 1.00 17.22 103 ASP B CA 1
ATOM 2002 C C . ASP B 1 103 ? 13.875 -6.934 6.788 1.00 17.05 103 ASP B C 1
ATOM 2003 O O . ASP B 1 103 ? 14.187 -8.077 7.106 1.00 17.68 103 ASP B O 1
ATOM 2008 N N . ILE B 1 104 ? 14.331 -6.350 5.685 1.00 15.72 104 ILE B N 1
ATOM 2009 C CA . ILE B 1 104 ? 15.164 -7.081 4.748 1.00 18.28 104 ILE B CA 1
ATOM 2010 C C . ILE B 1 104 ? 15.982 -6.129 3.882 1.00 18.53 104 ILE B C 1
ATOM 2011 O O . ILE B 1 104 ? 15.551 -5.016 3.607 1.00 22.30 104 ILE B O 1
ATOM 2016 N N . ILE B 1 105 ? 17.199 -6.536 3.539 1.00 18.57 105 ILE B N 1
ATOM 2017 C CA . ILE B 1 105 ? 18.079 -5.739 2.687 1.00 17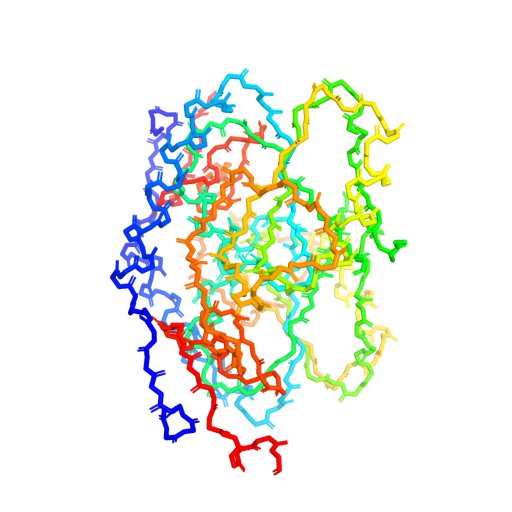.88 105 ILE B CA 1
ATOM 2018 C C . ILE B 1 105 ? 18.310 -6.569 1.419 1.00 19.44 105 ILE B C 1
ATOM 2019 O O . ILE B 1 105 ? 18.691 -7.741 1.503 1.00 21.16 105 ILE B O 1
ATOM 2024 N N . ASP B 1 106 ? 18.007 -5.992 0.262 1.00 16.96 106 ASP B N 1
ATOM 2025 C CA . ASP B 1 106 ? 18.173 -6.694 -0.998 1.00 17.34 106 ASP B CA 1
ATOM 2026 C C . ASP B 1 106 ? 19.405 -6.168 -1.713 1.00 15.97 106 ASP B C 1
ATOM 2027 O O . ASP B 1 106 ? 20.487 -6.712 -1.544 1.00 17.12 106 ASP B O 1
ATOM 2032 N N . THR B 1 107 ? 19.259 -5.110 -2.501 1.00 16.81 107 THR B N 1
ATOM 2033 C CA . THR B 1 107 ? 20.403 -4.558 -3.219 1.00 18.48 107 THR B CA 1
ATOM 2034 C C . THR B 1 107 ? 21.183 -3.622 -2.310 1.00 18.19 107 THR B C 1
ATOM 2035 O O . THR B 1 107 ? 22.382 -3.381 -2.514 1.00 18.22 107 THR B O 1
ATOM 2039 N N . GLY B 1 108 ? 20.481 -3.070 -1.327 1.00 19.32 108 GLY B N 1
ATOM 2040 C CA . GLY B 1 108 ? 21.099 -2.157 -0.384 1.00 18.59 108 GLY B CA 1
ATOM 2041 C C . GLY B 1 108 ? 20.892 -0.701 -0.738 1.00 16.79 108 GLY B C 1
ATOM 2042 O O . GLY B 1 108 ? 21.352 0.173 -0.011 1.00 17.12 108 GLY B O 1
ATOM 2043 N N . LEU B 1 109 ? 20.143 -0.425 -1.802 1.00 17.41 109 LEU B N 1
ATOM 2044 C CA . LEU B 1 109 ? 19.924 0.953 -2.220 1.00 18.65 109 LEU B CA 1
ATOM 2045 C C . LEU B 1 109 ? 19.244 1.825 -1.171 1.00 17.46 109 LEU B C 1
ATOM 2046 O O . LEU B 1 109 ? 19.730 2.907 -0.848 1.00 21.99 109 LEU B O 1
ATOM 2051 N N . THR B 1 110 ? 18.119 1.373 -0.644 1.00 20.86 110 THR B N 1
ATOM 2052 C CA . THR B 1 110 ? 17.394 2.156 0.349 1.00 26.81 110 THR B CA 1
ATOM 2053 C C . THR B 1 110 ? 18.239 2.417 1.602 1.00 25.35 110 THR B C 1
ATOM 2054 O O . THR B 1 110 ? 18.350 3.557 2.048 1.00 26.12 110 THR B O 1
ATOM 2058 N N . MET B 1 111 ? 18.869 1.373 2.134 1.00 22.34 111 MET B N 1
ATOM 2059 C CA . MET B 1 111 ? 19.691 1.516 3.330 1.00 22.09 111 MET B CA 1
ATOM 2060 C C . MET B 1 111 ? 20.876 2.442 3.078 1.00 21.64 111 MET B C 1
ATOM 2061 O O . MET B 1 111 ? 21.214 3.275 3.918 1.00 21.67 111 MET B O 1
ATOM 2066 N N . TYR B 1 112 ? 21.489 2.304 1.906 1.00 22.27 112 TYR B N 1
ATOM 2067 C CA . TYR B 1 112 ? 22.637 3.120 1.522 1.00 24.15 112 TYR B CA 1
ATOM 2068 C C . TYR B 1 112 ? 22.296 4.603 1.585 1.00 23.04 112 TYR B C 1
ATOM 2069 O O . TYR B 1 112 ? 23.048 5.403 2.135 1.00 24.16 112 TYR B O 1
ATOM 2078 N N . GLN B 1 113 ? 21.153 4.963 1.020 1.00 23.30 113 GLN B N 1
ATOM 2079 C CA . GLN B 1 113 ? 20.730 6.351 1.014 1.00 25.11 113 GLN B CA 1
ATOM 2080 C C . GLN B 1 113 ? 20.242 6.776 2.391 1.00 24.55 113 GLN B C 1
ATOM 2081 O O . GLN B 1 113 ? 20.404 7.929 2.779 1.00 26.09 113 GLN B O 1
ATOM 2087 N N . LEU B 1 114 ? 19.657 5.839 3.130 1.00 22.37 114 LEU B N 1
ATOM 2088 C CA . LEU B 1 114 ? 19.146 6.125 4.467 1.00 23.57 114 LEU B CA 1
ATOM 2089 C C . LEU B 1 114 ? 20.301 6.495 5.385 1.00 22.14 114 LEU B C 1
ATOM 2090 O O . LEU B 1 114 ? 20.264 7.518 6.067 1.00 23.52 114 LEU B O 1
ATOM 2095 N N . LEU B 1 115 ? 21.326 5.654 5.390 1.00 19.79 115 LEU B N 1
ATOM 2096 C CA . LEU B 1 115 ? 22.493 5.877 6.222 1.00 19.09 115 LEU B CA 1
ATOM 2097 C C . LEU B 1 115 ? 23.230 7.159 5.863 1.00 21.24 115 LEU B C 1
ATOM 2098 O O . LEU B 1 115 ? 23.699 7.871 6.751 1.00 17.73 115 LEU B O 1
ATOM 2103 N N . ASN B 1 116 ? 23.329 7.457 4.568 1.00 23.70 116 ASN B N 1
ATOM 2104 C CA . ASN B 1 116 ? 24.008 8.673 4.116 1.00 26.59 116 ASN B CA 1
ATOM 2105 C C . ASN B 1 116 ? 23.275 9.890 4.660 1.00 27.21 116 ASN B C 1
ATOM 2106 O O . ASN B 1 116 ? 23.886 10.799 5.213 1.00 30.65 116 ASN B O 1
ATOM 2111 N N . ASN B 1 117 ? 21.952 9.873 4.547 1.00 25.09 117 ASN B N 1
ATOM 2112 C CA . ASN B 1 117 ? 21.120 10.963 5.032 1.00 26.32 117 ASN B CA 1
ATOM 2113 C C . ASN B 1 117 ? 21.298 11.121 6.541 1.00 26.32 117 ASN B C 1
ATOM 2114 O O . ASN B 1 117 ? 21.738 12.170 7.019 1.00 26.56 117 ASN B O 1
ATOM 2119 N N . LEU B 1 118 ? 21.007 10.053 7.277 1.00 23.26 118 LEU B N 1
ATOM 2120 C CA . LEU B 1 118 ? 21.124 10.054 8.732 1.00 22.15 118 LEU B CA 1
ATOM 2121 C C . LEU B 1 118 ? 22.517 10.399 9.261 1.00 20.93 118 LEU B C 1
ATOM 2122 O O . LEU B 1 118 ? 22.639 11.055 10.297 1.00 22.98 118 LEU B O 1
ATOM 2127 N N . GLN B 1 119 ? 23.568 9.995 8.554 1.00 20.16 119 GLN B N 1
ATOM 2128 C CA . GLN B 1 119 ? 24.921 10.284 9.019 1.00 24.30 119 GLN B CA 1
ATOM 2129 C C . GLN B 1 119 ? 25.205 11.793 9.048 1.00 27.43 119 GLN B C 1
ATOM 2130 O O . GLN B 1 119 ? 25.933 12.280 9.919 1.00 25.87 119 GLN B O 1
ATOM 2136 N N . MET B 1 120 ? 24.592 12.539 8.131 1.00 30.00 120 MET B N 1
ATOM 2137 C CA . MET B 1 120 ? 24.793 13.986 8.085 1.00 33.50 120 MET B CA 1
ATOM 2138 C C . MET B 1 120 ? 24.202 14.711 9.291 1.00 31.51 120 MET B C 1
ATOM 2139 O O . MET B 1 120 ? 24.559 15.863 9.558 1.00 31.12 120 MET B O 1
ATOM 2144 N N . ARG B 1 121 ? 23.326 14.030 10.029 1.00 28.46 121 ARG B N 1
ATOM 2145 C CA . ARG B 1 121 ? 22.694 14.608 11.214 1.00 25.15 121 ARG B CA 1
ATOM 2146 C C . ARG B 1 121 ? 23.581 14.530 12.448 1.00 24.54 121 ARG B C 1
ATOM 2147 O O . ARG B 1 121 ? 23.169 14.909 13.542 1.00 25.04 121 ARG B O 1
ATOM 2155 N N . LYS B 1 122 ? 24.778 13.980 12.274 1.00 26.07 122 LYS B N 1
ATOM 2156 C CA . LYS B 1 122 ? 25.769 13.867 13.344 1.00 26.10 122 LYS B CA 1
ATOM 2157 C C . LYS B 1 122 ? 25.402 13.034 14.569 1.00 24.36 122 LYS B C 1
ATOM 2158 O O . LYS B 1 122 ? 25.501 13.520 15.706 1.00 24.89 122 LYS B O 1
ATOM 2164 N N . PRO B 1 123 ? 24.938 11.790 14.372 1.00 21.43 123 PRO B N 1
ATOM 2165 C CA . PRO B 1 123 ? 24.596 10.973 15.544 1.00 19.02 123 PRO B CA 1
ATOM 2166 C C . PRO B 1 123 ? 25.888 10.479 16.223 1.00 16.72 123 PRO B C 1
ATOM 2167 O O . PRO B 1 123 ? 26.945 10.440 15.589 1.00 16.71 123 PRO B O 1
ATOM 2171 N N . ALA B 1 124 ? 25.814 10.119 17.502 1.00 13.80 124 ALA B N 1
ATOM 2172 C CA . ALA B 1 124 ? 26.981 9.621 18.227 1.00 13.23 124 ALA B CA 1
ATOM 2173 C C . ALA B 1 124 ? 27.449 8.296 17.618 1.00 17.86 124 ALA B C 1
ATOM 2174 O O . ALA B 1 124 ? 28.647 7.996 17.591 1.00 20.30 124 ALA B O 1
ATOM 2176 N N . SER B 1 125 ? 26.497 7.483 17.166 1.00 16.12 125 SER B N 1
ATOM 2177 C CA . SER B 1 125 ? 26.807 6.219 16.510 1.00 13.18 125 SER B CA 1
ATOM 2178 C C . SER B 1 125 ? 25.587 5.860 15.689 1.00 14.51 125 SER B C 1
ATOM 2179 O O . SER B 1 125 ? 24.476 6.295 15.998 1.00 14.46 125 SER B O 1
ATOM 2182 N N . LEU B 1 126 ? 25.792 5.049 14.660 1.00 14.43 126 LEU B N 1
ATOM 2183 C CA . LEU B 1 126 ? 24.716 4.650 13.771 1.00 14.52 126 LEU B CA 1
ATOM 2184 C C . LEU B 1 126 ? 24.959 3.216 13.351 1.00 14.69 126 LEU B C 1
ATOM 2185 O O . LEU B 1 126 ? 26.003 2.911 12.791 1.00 15.10 126 LEU B O 1
ATOM 2190 N N . LYS B 1 127 ? 24.011 2.336 13.651 1.00 14.48 127 LYS B N 1
ATOM 2191 C CA . LYS B 1 127 ? 24.126 0.929 13.296 1.00 14.68 127 LYS B CA 1
ATOM 2192 C C . LYS B 1 127 ? 22.837 0.415 12.684 1.00 15.68 127 LYS B C 1
ATOM 2193 O O . LYS B 1 127 ? 21.768 0.998 12.879 1.00 14.64 127 LYS B O 1
ATOM 2199 N N . VAL B 1 128 ? 22.954 -0.691 11.956 1.00 17.07 128 VAL B N 1
ATOM 2200 C CA . VAL B 1 128 ? 21.828 -1.320 11.277 1.00 15.33 128 VAL B CA 1
ATOM 2201 C C . VAL B 1 128 ? 21.542 -2.721 11.817 1.00 12.92 128 VAL B C 1
ATOM 2202 O O . VAL B 1 128 ? 22.458 -3.506 12.054 1.00 11.86 128 VAL B O 1
ATOM 2206 N N . CYS B 1 129 ? 20.267 -3.019 12.014 1.00 11.76 129 CYS B N 1
ATOM 2207 C CA . CYS B 1 129 ? 19.843 -4.334 12.468 1.00 12.95 129 CYS B CA 1
ATOM 2208 C C . CYS B 1 129 ? 18.714 -4.752 11.518 1.00 13.61 129 CYS B C 1
ATOM 2209 O O . CYS B 1 129 ? 17.700 -4.067 11.409 1.00 15.58 129 CYS B O 1
ATOM 2212 N N . THR B 1 130 ? 18.930 -5.827 10.774 1.00 15.63 130 THR B N 1
ATOM 2213 C CA . THR B 1 130 ? 17.934 -6.317 9.832 1.00 17.01 130 THR B CA 1
ATOM 2214 C C . THR B 1 130 ? 17.528 -7.758 10.158 1.00 15.34 130 THR B C 1
ATOM 2215 O O . THR B 1 130 ? 18.357 -8.567 10.593 1.00 11.73 130 THR B O 1
ATOM 2219 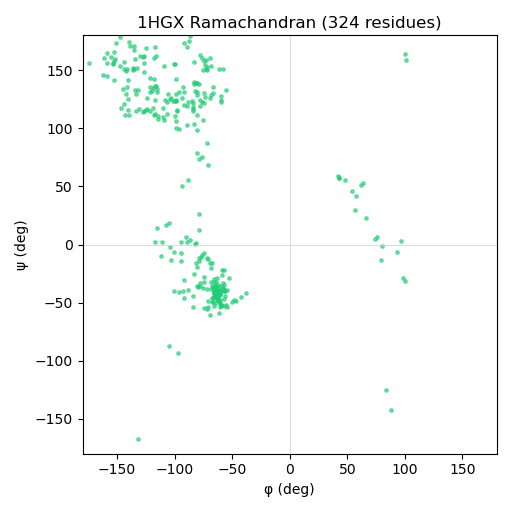N N . LEU B 1 131 ? 16.253 -8.080 9.971 1.00 14.93 131 LEU B N 1
ATOM 2220 C CA . LEU B 1 131 ? 15.779 -9.441 10.217 1.00 14.66 131 LEU B CA 1
ATOM 2221 C C . LEU B 1 131 ? 16.401 -10.360 9.180 1.00 16.66 131 LEU B C 1
ATOM 2222 O O . LEU B 1 131 ? 17.012 -11.375 9.520 1.00 18.16 131 LEU B O 1
ATOM 2227 N N . CYS B 1 132 ? 16.311 -9.953 7.916 1.00 16.00 132 CYS B N 1
ATOM 2228 C CA . CYS B 1 132 ? 16.847 -10.733 6.810 1.00 14.24 132 CYS B CA 1
ATOM 2229 C C . CYS B 1 132 ? 17.781 -9.971 5.901 1.00 13.46 132 CYS B C 1
ATOM 2230 O O . CYS B 1 132 ? 17.641 -8.761 5.697 1.00 12.59 132 CYS B O 1
ATOM 2233 N N . ASP B 1 133 ? 18.731 -10.716 5.351 1.00 16.15 133 ASP B N 1
ATOM 2234 C CA . ASP B 1 133 ? 19.689 -10.211 4.386 1.00 14.16 133 ASP B CA 1
ATOM 2235 C C . ASP B 1 133 ? 19.508 -11.156 3.195 1.00 16.93 133 ASP B C 1
ATOM 2236 O O . ASP B 1 133 ? 19.730 -12.367 3.312 1.00 16.95 133 ASP B O 1
ATOM 2241 N N . LYS B 1 134 ? 19.056 -10.618 2.073 1.00 18.85 134 LYS B N 1
ATOM 2242 C CA . LYS B 1 134 ? 18.833 -11.434 0.886 1.00 24.79 134 LYS B CA 1
ATOM 2243 C C . LYS B 1 134 ? 20.138 -11.755 0.161 1.00 25.65 134 LYS B C 1
ATOM 2244 O O . LYS B 1 134 ? 20.861 -10.854 -0.268 1.00 25.51 134 LYS B O 1
ATOM 2250 N N . ASP B 1 135 ? 20.446 -13.046 0.057 1.00 25.79 135 ASP B N 1
ATOM 2251 C CA . ASP B 1 135 ? 21.669 -13.504 -0.593 1.00 29.69 135 ASP B CA 1
ATOM 2252 C C . ASP B 1 135 ? 21.635 -13.342 -2.109 1.00 29.78 135 ASP B C 1
ATOM 2253 O O . ASP B 1 135 ? 21.244 -14.252 -2.829 1.00 29.06 135 ASP B O 1
ATOM 2258 N N . ILE B 1 136 ? 22.029 -12.172 -2.587 1.00 30.73 136 ILE B N 1
ATOM 2259 C CA . ILE B 1 136 ? 22.072 -11.924 -4.019 1.00 33.32 136 ILE B CA 1
ATOM 2260 C C . ILE B 1 136 ? 23.540 -11.892 -4.426 1.00 35.69 136 ILE B C 1
ATOM 2261 O O . ILE B 1 136 ? 23.886 -11.400 -5.4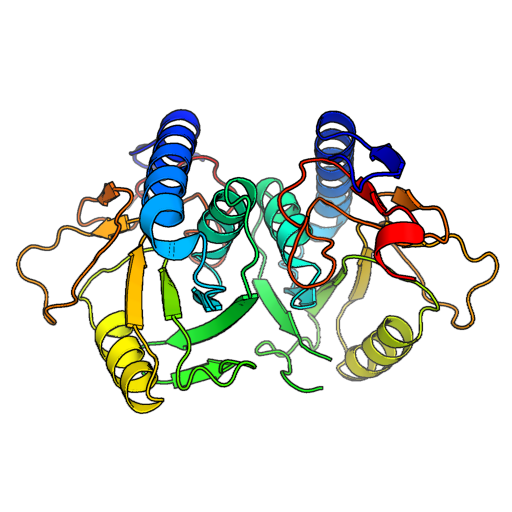98 1.00 39.70 136 ILE B O 1
ATOM 2266 N N . GLY B 1 137 ? 24.402 -12.417 -3.562 1.00 35.98 137 GLY B N 1
ATOM 2267 C CA . GLY B 1 137 ? 25.825 -12.418 -3.846 1.00 36.95 137 GLY B CA 1
ATOM 2268 C C . GLY B 1 137 ? 26.423 -11.084 -3.453 1.00 36.45 137 GLY B C 1
ATOM 2269 O O . GLY B 1 137 ? 26.256 -10.646 -2.315 1.00 37.39 137 GLY B O 1
ATOM 2270 N N . LYS B 1 138 ? 27.103 -10.427 -4.385 1.00 35.84 138 LYS B N 1
ATOM 2271 C CA . LYS B 1 138 ? 27.707 -9.132 -4.100 1.00 35.61 138 LYS B CA 1
ATOM 2272 C C . LYS B 1 138 ? 26.647 -8.059 -4.295 1.00 33.67 138 LYS B C 1
ATOM 2273 O O . LYS B 1 138 ? 26.097 -7.915 -5.386 1.00 35.48 138 LYS B O 1
ATOM 2275 N N . LYS B 1 139 ? 26.332 -7.334 -3.229 1.00 29.67 139 LYS B N 1
ATOM 2276 C CA . LYS B 1 139 ? 25.336 -6.280 -3.311 1.00 28.38 139 LYS B CA 1
ATOM 2277 C C . LYS B 1 139 ? 25.892 -5.068 -4.045 1.00 29.51 139 LYS B C 1
ATOM 2278 O O . LYS B 1 139 ? 27.104 -4.836 -4.064 1.00 29.14 139 LYS B O 1
ATOM 2284 N N . ALA B 1 140 ? 24.991 -4.293 -4.634 1.00 29.05 140 ALA B N 1
ATOM 2285 C CA . ALA B 1 140 ? 25.365 -3.108 -5.390 1.00 26.32 140 ALA B CA 1
ATOM 2286 C C . ALA B 1 140 ? 25.926 -2.015 -4.488 1.00 25.22 140 ALA B C 1
ATOM 2287 O O . ALA B 1 140 ? 26.785 -1.237 -4.903 1.00 24.54 140 ALA B O 1
ATOM 2289 N N . TYR B 1 141 ? 25.429 -1.946 -3.257 1.00 23.10 141 TYR B N 1
ATOM 2290 C CA . TYR B 1 141 ? 25.876 -0.926 -2.316 1.00 21.63 141 TYR B CA 1
ATOM 2291 C C . TYR B 1 141 ? 26.490 -1.558 -1.083 1.00 22.49 141 TYR B C 1
ATOM 2292 O O . TYR B 1 141 ? 25.935 -2.492 -0.507 1.00 20.52 141 TYR B O 1
ATOM 2301 N N . ASP B 1 142 ? 27.659 -1.052 -0.707 1.00 24.15 142 ASP B N 1
ATOM 2302 C CA . ASP B 1 142 ? 28.411 -1.549 0.437 1.00 27.92 142 ASP B CA 1
ATOM 2303 C C . ASP B 1 142 ? 27.834 -1.080 1.779 1.00 28.56 142 ASP B C 1
ATOM 2304 O O . ASP B 1 142 ? 28.403 -0.215 2.453 1.00 32.21 142 ASP B O 1
ATOM 2309 N N . VAL B 1 143 ? 26.719 -1.684 2.176 1.00 25.49 143 VAL B N 1
ATOM 2310 C CA . VAL B 1 143 ? 26.057 -1.333 3.424 1.00 23.82 143 VAL B CA 1
ATOM 2311 C C . VAL B 1 143 ? 26.510 -2.192 4.610 1.00 21.23 143 VAL B C 1
ATOM 2312 O O . VAL B 1 143 ? 26.429 -3.426 4.564 1.00 21.38 143 VAL B O 1
ATOM 2316 N N . PRO B 1 144 ? 27.064 -1.564 5.656 1.00 16.40 144 PRO B N 1
ATOM 2317 C CA . PRO B 1 144 ? 27.499 -2.336 6.820 1.00 14.38 144 PRO B CA 1
ATOM 2318 C C . PRO B 1 144 ? 26.247 -2.774 7.579 1.00 13.67 144 PRO B C 1
ATOM 2319 O O . PRO B 1 144 ? 25.365 -1.956 7.856 1.00 15.69 144 PRO B O 1
ATOM 2323 N N . ILE B 1 145 ? 26.137 -4.066 7.842 1.00 14.22 145 ILE B N 1
ATOM 2324 C CA . ILE B 1 145 ? 25.003 -4.622 8.570 1.00 13.62 145 ILE B CA 1
ATOM 2325 C C . ILE B 1 145 ? 25.597 -5.145 9.867 1.00 12.71 145 ILE B C 1
ATOM 2326 O O . ILE B 1 145 ? 26.297 -6.153 9.874 1.00 12.96 145 ILE B O 1
ATOM 2331 N N . ASP B 1 146 ? 25.316 -4.460 10.965 1.00 11.19 146 ASP B N 1
ATOM 2332 C CA . ASP B 1 146 ? 25.884 -4.830 12.248 1.00 13.43 146 ASP B CA 1
ATOM 2333 C C . ASP B 1 146 ? 25.218 -6.008 12.920 1.00 14.36 146 ASP B C 1
ATOM 2334 O O . ASP B 1 146 ? 25.874 -6.783 13.617 1.00 16.99 146 ASP B O 1
ATOM 2339 N N . TYR B 1 147 ? 23.909 -6.113 12.753 1.00 12.35 147 TYR B N 1
ATOM 2340 C CA . TYR B 1 147 ? 23.150 -7.198 13.345 1.00 13.48 147 TYR B CA 1
ATOM 2341 C C . TYR B 1 147 ? 22.229 -7.741 12.262 1.00 12.18 147 TYR B C 1
ATOM 2342 O O . TYR B 1 147 ? 21.515 -6.987 11.620 1.00 13.29 147 TYR B O 1
ATOM 2351 N N . CYS B 1 148 ? 22.241 -9.052 12.072 1.00 14.72 148 CYS B N 1
ATOM 2352 C CA . CYS B 1 148 ? 21.433 -9.677 11.045 1.00 13.25 148 CYS B CA 1
ATOM 2353 C C . CYS B 1 148 ? 20.847 -10.971 11.566 1.00 12.94 148 CYS B C 1
ATOM 2354 O O . CYS B 1 148 ? 21.578 -11.836 12.028 1.00 14.03 148 CYS B O 1
ATOM 2357 N N . GLY B 1 149 ? 19.527 -11.093 11.479 1.00 12.12 149 GLY B N 1
ATOM 2358 C CA . GLY B 1 149 ? 18.854 -12.282 11.952 1.00 11.55 149 GLY B CA 1
ATOM 2359 C C . GLY B 1 149 ? 19.099 -13.508 11.098 1.00 13.61 149 GLY B C 1
ATOM 2360 O O . GLY B 1 149 ? 19.551 -14.527 11.610 1.00 14.76 149 GLY B O 1
ATOM 2361 N N . PHE B 1 150 ? 18.843 -13.411 9.795 1.00 15.42 150 PHE B N 1
ATOM 2362 C CA . PHE B 1 150 ? 19.013 -14.549 8.895 1.00 17.04 150 PHE B CA 1
ATOM 2363 C C . PHE B 1 150 ? 19.447 -14.135 7.505 1.00 16.38 150 PHE B C 1
ATOM 2364 O O . PHE B 1 150 ? 19.163 -13.032 7.056 1.00 18.34 150 PHE B O 1
ATOM 2372 N N . VAL B 1 151 ? 20.127 -15.038 6.817 1.00 19.60 151 VAL B N 1
ATOM 2373 C CA . VAL B 1 151 ? 20.511 -14.796 5.433 1.00 22.23 151 VAL B CA 1
ATOM 2374 C C . VAL B 1 151 ? 19.496 -15.648 4.677 1.00 22.75 151 VAL B C 1
ATOM 2375 O O . VAL B 1 151 ? 19.326 -16.825 4.989 1.00 24.07 151 VAL B O 1
ATOM 2379 N N . VAL B 1 152 ? 18.771 -15.047 3.740 1.00 23.05 152 VAL B N 1
ATOM 2380 C CA . VAL B 1 152 ? 17.757 -15.781 2.989 1.00 20.07 152 VAL B CA 1
ATOM 2381 C C . VAL B 1 152 ? 18.040 -15.900 1.489 1.00 22.81 152 VAL B C 1
ATOM 2382 O O . VAL B 1 152 ? 18.859 -15.162 0.930 1.00 19.88 152 VAL B O 1
ATOM 2386 N N . GLU B 1 153 ? 17.366 -16.853 0.853 1.00 21.70 153 GLU B N 1
ATOM 2387 C CA . GLU B 1 153 ? 17.516 -17.102 -0.573 1.00 23.66 153 GLU B CA 1
ATOM 2388 C C . GLU B 1 153 ? 16.947 -15.954 -1.376 1.00 23.40 153 GLU B C 1
ATOM 2389 O O . GLU B 1 153 ? 16.028 -15.274 -0.931 1.00 25.01 153 GLU B O 1
ATOM 2395 N N . ASN B 1 154 ? 17.458 -15.771 -2.584 1.00 21.41 154 ASN B N 1
ATOM 2396 C CA . ASN B 1 154 ? 16.967 -14.707 -3.441 1.00 23.94 154 ASN B CA 1
ATOM 2397 C C . ASN B 1 154 ? 15.658 -15.179 -4.070 1.00 22.39 154 ASN B C 1
ATOM 2398 O O . ASN B 1 154 ? 15.619 -15.558 -5.240 1.00 22.42 154 ASN B O 1
ATOM 2403 N N . ARG B 1 155 ? 14.607 -15.212 -3.260 1.00 19.59 155 ARG B N 1
ATOM 2404 C CA . ARG B 1 155 ? 13.279 -15.642 -3.696 1.00 20.41 155 ARG B CA 1
ATOM 2405 C C . ARG B 1 155 ? 12.278 -14.692 -3.046 1.00 20.70 155 ARG B C 1
ATOM 2406 O O . ARG B 1 155 ? 12.665 -13.841 -2.238 1.00 22.31 155 ARG B O 1
ATOM 2414 N N . TYR B 1 156 ? 11.000 -14.825 -3.395 1.00 18.61 156 TYR B N 1
ATOM 2415 C CA . TYR B 1 156 ? 9.970 -13.984 -2.791 1.00 21.79 156 TYR B CA 1
ATOM 2416 C C . TYR B 1 156 ? 9.707 -14.499 -1.377 1.00 21.10 156 TYR B C 1
ATOM 2417 O O . TYR B 1 156 ? 9.096 -15.556 -1.190 1.00 20.34 156 TYR B O 1
ATOM 2426 N N . ILE B 1 157 ? 10.174 -13.739 -0.393 1.00 19.90 157 ILE B N 1
ATOM 2427 C CA . ILE B 1 157 ? 10.021 -14.092 1.009 1.00 18.93 157 ILE B CA 1
ATOM 2428 C C . ILE B 1 157 ? 8.617 -13.757 1.487 1.00 17.87 157 ILE B C 1
ATOM 2429 O O . ILE B 1 157 ? 8.079 -12.682 1.189 1.00 17.32 157 ILE B O 1
ATOM 2434 N N . ILE B 1 158 ? 8.043 -14.663 2.267 1.00 18.16 158 ILE B N 1
ATOM 2435 C CA . ILE B 1 158 ? 6.690 -14.489 2.758 1.00 17.68 158 ILE B CA 1
ATOM 2436 C C . ILE B 1 158 ? 6.572 -14.978 4.204 1.00 17.63 158 ILE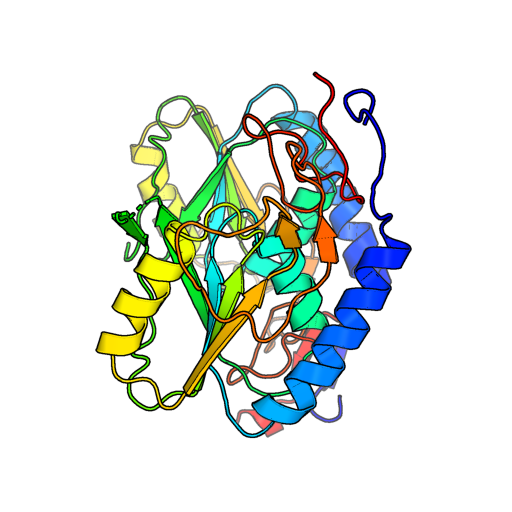 B C 1
ATOM 2437 O O . ILE B 1 158 ? 7.349 -15.832 4.636 1.00 15.77 158 ILE B O 1
ATOM 2442 N N . GLY B 1 159 ? 5.653 -14.374 4.962 1.00 17.65 159 GLY B N 1
ATOM 2443 C CA . GLY B 1 159 ? 5.438 -14.758 6.350 1.00 15.33 159 GLY B CA 1
ATOM 2444 C C . GLY B 1 159 ? 6.108 -13.842 7.363 1.00 15.89 159 GLY B C 1
ATOM 2445 O O . GLY B 1 159 ? 6.972 -13.039 7.010 1.00 15.87 159 GLY B O 1
ATOM 2446 N N . TYR B 1 160 ? 5.683 -13.953 8.620 1.00 17.86 160 TYR B N 1
ATOM 2447 C CA . TYR B 1 160 ? 6.218 -13.162 9.735 1.00 19.79 160 TYR B CA 1
ATOM 2448 C C . TYR B 1 160 ? 6.418 -11.695 9.374 1.00 17.63 160 TYR B C 1
ATOM 2449 O O . TYR B 1 160 ? 7.514 -11.161 9.508 1.00 17.73 160 TYR B O 1
ATOM 2458 N N . GLY B 1 161 ? 5.352 -11.037 8.938 1.00 19.95 161 GLY B N 1
ATOM 2459 C CA . GLY B 1 161 ? 5.471 -9.639 8.567 1.00 20.89 161 GLY B CA 1
ATOM 2460 C C . GLY B 1 161 ? 5.631 -9.411 7.073 1.00 22.53 161 GLY B C 1
ATOM 2461 O O . GLY B 1 161 ? 5.229 -8.360 6.567 1.00 23.33 161 GLY B O 1
ATOM 2462 N N . PHE B 1 162 ? 6.219 -10.369 6.360 1.00 20.11 162 PHE B N 1
ATOM 2463 C CA . PHE B 1 162 ? 6.389 -10.234 4.917 1.00 17.01 162 PHE B CA 1
ATOM 2464 C C . PHE B 1 162 ? 5.070 -10.593 4.250 1.00 14.00 162 PHE B C 1
ATOM 2465 O O . PHE B 1 162 ? 4.496 -11.642 4.529 1.00 14.93 162 PHE B O 1
ATOM 2473 N N . ASP B 1 163 ? 4.613 -9.749 3.334 1.00 14.99 163 ASP B N 1
ATOM 2474 C CA . ASP B 1 163 ? 3.341 -9.986 2.678 1.00 16.03 163 ASP B CA 1
ATOM 2475 C C . ASP B 1 163 ? 3.420 -10.012 1.159 1.00 17.90 163 ASP B C 1
ATOM 2476 O O . ASP B 1 163 ? 4.438 -9.671 0.563 1.00 20.34 163 ASP B O 1
ATOM 2481 N N . PHE B 1 164 ? 2.320 -10.442 0.554 1.00 17.30 164 PHE B N 1
ATOM 2482 C CA . PHE B 1 164 ? 2.154 -10.422 -0.887 1.00 17.41 164 PHE B CA 1
ATOM 2483 C C . PHE B 1 164 ? 0.703 -9.997 -1.019 1.00 16.68 164 PHE B C 1
ATOM 2484 O O . PHE B 1 164 ? -0.195 -10.687 -0.539 1.00 16.79 164 PHE B O 1
ATOM 2492 N N . HIS B 1 165 ? 0.485 -8.827 -1.608 1.00 19.45 165 HIS B N 1
ATOM 2493 C CA . HIS B 1 165 ? -0.857 -8.285 -1.778 1.00 19.86 165 HIS B CA 1
ATOM 2494 C C . HIS B 1 165 ? -1.593 -8.237 -0.442 1.00 18.82 165 HIS B C 1
ATOM 2495 O O . HIS B 1 165 ? -2.747 -8.644 -0.343 1.00 18.30 165 HIS B O 1
ATOM 2502 N N . ASN B 1 166 ? -0.901 -7.746 0.583 1.00 18.59 166 ASN B N 1
ATOM 2503 C CA . ASN B 1 166 ? -1.472 -7.621 1.923 1.00 19.06 166 ASN B CA 1
ATOM 2504 C C . ASN B 1 166 ? -1.990 -8.925 2.498 1.00 21.77 166 ASN B C 1
ATOM 2505 O O . ASN B 1 166 ? -2.937 -8.936 3.289 1.00 22.13 166 ASN B O 1
ATOM 2510 N N . LYS B 1 167 ? -1.365 -10.025 2.091 1.00 22.22 167 LYS B N 1
ATOM 2511 C CA . LYS B 1 167 ? -1.726 -11.354 2.566 1.00 23.28 167 LYS B CA 1
ATOM 2512 C C . 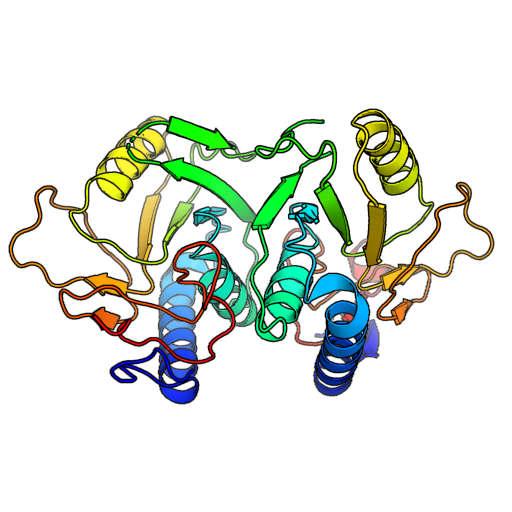LYS B 1 167 ? -0.450 -12.020 3.067 1.00 20.97 167 LYS B C 1
ATOM 2513 O O . LYS B 1 167 ? 0.647 -11.563 2.745 1.00 24.23 167 LYS B O 1
ATOM 2519 N N . TYR B 1 168 ? -0.605 -13.071 3.876 1.00 20.91 168 TYR B N 1
ATOM 2520 C CA . TYR B 1 168 ? 0.506 -13.879 4.417 1.00 19.26 168 TYR B CA 1
ATOM 2521 C C . TYR B 1 168 ? 1.310 -13.366 5.624 1.00 18.85 168 TYR B C 1
ATOM 2522 O O . TYR B 1 168 ? 2.061 -14.134 6.221 1.00 16.94 168 TYR B O 1
ATOM 2531 N N . ARG B 1 169 ? 1.161 -12.091 5.985 1.00 21.66 169 ARG B N 1
ATOM 2532 C CA . ARG B 1 169 ? 1.880 -11.512 7.132 1.00 21.73 169 ARG B CA 1
ATOM 2533 C C . ARG B 1 169 ? 1.712 -12.294 8.438 1.00 20.98 169 ARG B C 1
ATOM 2534 O O . ARG B 1 169 ? 2.595 -12.277 9.296 1.00 18.75 169 ARG B O 1
ATOM 2542 N N . ASN B 1 170 ? 0.575 -12.970 8.581 1.00 20.40 170 ASN B N 1
ATOM 2543 C CA . ASN B 1 170 ? 0.263 -13.721 9.793 1.00 20.71 170 ASN B CA 1
ATOM 2544 C C . ASN B 1 170 ? 0.925 -15.086 9.939 1.00 21.44 170 ASN B C 1
ATOM 2545 O O . ASN B 1 170 ? 0.887 -15.663 11.020 1.00 23.41 170 ASN B O 1
ATOM 2550 N N . LEU B 1 171 ? 1.485 -15.619 8.858 1.00 19.57 171 LEU B N 1
ATOM 2551 C CA . LEU B 1 171 ? 2.149 -16.932 8.906 1.00 21.08 171 LEU B CA 1
ATOM 2552 C C . LEU B 1 171 ? 3.288 -16.860 9.914 1.00 19.21 171 LEU B C 1
ATOM 2553 O O . LEU B 1 171 ? 4.126 -15.980 9.822 1.00 18.88 171 LEU B O 1
ATOM 2558 N N . PRO B 1 172 ? 3.326 -17.804 10.880 1.00 21.12 172 PRO B N 1
ATOM 2559 C CA . PRO B 1 172 ? 4.366 -17.822 11.912 1.00 20.45 172 PRO B CA 1
ATOM 2560 C C . PRO B 1 172 ? 5.702 -18.396 11.440 1.00 20.60 172 PRO B C 1
ATOM 2561 O O . PRO B 1 172 ? 6.466 -18.951 12.204 1.00 21.45 172 PRO B O 1
ATOM 2565 N N . VAL B 1 173 ? 5.950 -18.303 10.135 1.00 16.38 173 VAL B N 1
ATOM 2566 C CA . VAL B 1 173 ? 7.199 -18.772 9.552 1.00 19.01 173 VAL B CA 1
ATOM 2567 C C . VAL B 1 173 ? 7.740 -17.740 8.565 1.00 17.32 173 VAL B C 1
ATOM 2568 O O . VAL B 1 173 ? 7.075 -16.794 8.223 1.00 18.86 173 VAL B O 1
ATOM 2572 N N . ILE B 1 174 ? 8.962 -17.987 8.128 1.00 16.51 174 ILE B N 1
ATOM 2573 C CA . ILE B 1 174 ? 9.529 -17.146 7.100 1.00 17.72 174 ILE B CA 1
ATOM 2574 C C . ILE B 1 174 ? 9.745 -18.178 5.970 1.00 19.36 174 ILE B C 1
ATOM 2575 O O . ILE B 1 174 ? 10.465 -19.185 6.153 1.00 19.89 174 ILE B O 1
ATOM 2580 N N . GLY B 1 175 ? 8.975 -18.037 4.897 1.00 17.57 175 GLY B N 1
ATOM 2581 C CA . GLY B 1 175 ? 9.039 -19.002 3.815 1.00 16.67 175 GLY B CA 1
ATOM 2582 C C . GLY B 1 175 ? 9.155 -18.379 2.440 1.00 19.25 175 GLY B C 1
ATOM 2583 O O . GLY B 1 175 ? 9.380 -17.168 2.282 1.00 16.02 175 GLY B O 1
ATOM 2584 N N . ILE B 1 176 ? 8.959 -19.219 1.429 1.00 17.47 176 ILE B N 1
ATOM 2585 C CA . ILE B 1 176 ? 9.046 -18.821 0.024 1.00 16.66 176 ILE B CA 1
ATOM 2586 C C . ILE B 1 176 ? 7.688 -18.955 -0.655 1.00 15.42 176 ILE B C 1
ATOM 2587 O O . ILE B 1 176 ? 6.986 -19.943 -0.476 1.00 17.23 176 ILE B O 1
ATOM 2592 N N . LEU B 1 177 ? 7.307 -17.937 -1.410 1.00 14.61 177 LEU B N 1
ATOM 2593 C CA . LEU B 1 177 ? 6.043 -17.950 -2.132 1.00 18.19 177 LEU B CA 1
ATOM 2594 C C . LEU B 1 177 ? 6.281 -18.708 -3.446 1.00 17.33 177 LEU B C 1
ATOM 2595 O O . LEU B 1 177 ? 7.343 -18.554 -4.055 1.00 15.79 177 LEU B O 1
ATOM 2600 N N . LYS B 1 178 ? 5.325 -19.546 -3.859 1.00 17.62 178 LYS B N 1
ATOM 2601 C CA . LYS B 1 178 ? 5.448 -20.281 -5.126 1.00 17.63 178 LYS B CA 1
ATOM 2602 C C . LYS B 1 178 ? 5.391 -19.282 -6.282 1.00 16.84 178 LYS B C 1
ATOM 2603 O O . LYS B 1 178 ? 4.528 -18.406 -6.305 1.00 18.51 178 LYS B O 1
ATOM 2609 N N . GLU B 1 179 ? 6.276 -19.432 -7.261 1.00 19.56 179 GLU B N 1
ATOM 2610 C CA . GLU B 1 179 ? 6.291 -18.521 -8.399 1.00 20.38 179 GLU B CA 1
ATOM 2611 C C . GLU B 1 179 ? 4.939 -18.427 -9.084 1.00 21.07 179 GLU B C 1
ATOM 2612 O O . GLU B 1 179 ? 4.489 -17.343 -9.438 1.00 24.29 179 GLU B O 1
ATOM 2618 N N . SER B 1 180 ? 4.264 -19.562 -9.199 1.00 22.00 180 SER B N 1
ATOM 2619 C CA . SER B 1 180 ? 2.963 -19.637 -9.851 1.00 24.23 180 SER B CA 1
ATOM 2620 C C . SER B 1 180 ? 1.932 -18.705 -9.235 1.00 27.67 180 SER B C 1
ATOM 2621 O O . SER B 1 180 ? 0.927 -18.394 -9.865 1.00 32.14 180 SER B O 1
ATOM 2624 N N . VAL B 1 181 ? 2.155 -18.311 -7.983 1.00 28.34 181 VAL B N 1
ATOM 2625 C CA . VAL B 1 181 ? 1.226 -17.432 -7.286 1.00 30.11 181 VAL B CA 1
ATOM 2626 C C . VAL B 1 181 ? 1.307 -15.975 -7.752 1.00 33.86 181 VAL B C 1
ATOM 2627 O O . VAL B 1 181 ? 0.282 -15.307 -7.871 1.00 38.72 181 VAL B O 1
ATOM 2631 N N . TYR B 1 182 ? 2.510 -15.495 -8.049 1.00 36.08 182 TYR B N 1
ATOM 2632 C CA . TYR B 1 182 ? 2.680 -14.105 -8.454 1.00 38.08 182 TYR B CA 1
ATOM 2633 C C . TYR B 1 182 ? 3.090 -13.847 -9.894 1.00 43.81 182 TYR B C 1
ATOM 2634 O O . TYR B 1 182 ? 3.111 -12.697 -10.332 1.00 47.27 182 TYR B O 1
ATOM 2643 N N . THR B 1 183 ? 3.458 -14.897 -10.616 1.00 47.25 183 THR B N 1
ATOM 2644 C CA . THR B 1 183 ? 3.868 -14.749 -12.005 1.00 48.91 183 THR B CA 1
ATOM 2645 C C . THR B 1 183 ? 2.784 -15.250 -12.956 1.00 49.95 183 THR B C 1
ATOM 2646 O O . THR B 1 183 ? 1.735 -15.723 -12.463 1.00 51.63 183 THR B O 1
#

B-factor: mean 23.61, std 12.35, range [4.81, 101.28]

Secondary structure (DSSP, 8-state):
-TTEEEEEE-HHHHHHHHHHHHHHHHHHHTTT--EEEEETTTTHHHHHHHHTT--S--EEEEEEEE--EEEE--SS--TTSEEEEEEEEESSSHHHHHHHHHHHTT--SEEEEEEEEEE--SS-SS----SEEEEEE-SS-EEBTTB-BTTBSTT-SSEEEEP-/--SEEEEEE-HHHHHHHHHHHHHHHHHHHTTT--EEEEETTTTHHHHHHHHTT--S--EEEEEB---B--SS--TT-EEEEEEEEESSSHHHHHHHHHHHTT--SEEEEEEEEEE--SS-SS----SEEEEEE-SS-EEBTTB-BTTBSTT-SSEEEE-HHHH-

Sequence (328 aa):
MDDLERVLYNQDDIQKRIRELAAELTEFYEDKNPVMICVLTGAVFFYTDLLKHLDFQLEPDYIICSSLTISKDLKTNIEGRHVLVVEDIIDTGLTMYQLLNNLQMRKPASLKVCTLCDKDIGKKAYDVPIDYCGFVVENRYIIGYGFDFHNKYRNLPVIGILKEMDDLERVLYNQDDIQKRIRELAAELTEFYEDKNPVMICVLTGAVFFYTDLLKHLDFQLEPDYIICISKDLKTNIEGRHVLVVEDIIDTGLTMYQLLNNLQMRKPASLKVCTLCDKDIGKKAYDVPIDYCGFVVENRYIIGYGFDFHNKYRNLPVIGILKESVYT

Radius of gyration: 19.71 Å; Cα contacts (8 Å, |Δi|>4): 684; chains: 2; bounding box: 47×42×56 Å

InterPro domains:
  IPR000836 Phosphoribosyltransferase domain [PF00156] (16-141)
  IPR000836 Phosphoribosyltransferase domain [cd06223] (24-151)
  IPR005904 Hypoxanthine phosphoribosyl transferase [TIGR01203] (13-177)
  IPR029057 Phosphoribosyltransferase-like [G3DSA:3.40.50.2020] (1-183)
  IPR029057 Phosphoribosyltransferase-like [SSF53271] (5-182)
  IPR050408 Hypoxanthine-guanine phosphoribosyltransferase [PTHR43340] (6-182)

Nearest PDB structures (foldseek):
  1hgx-assembly1_A  TM=1.006E+00  e=2.099E-34  Tritrichomonas suis
  1hgx-assembly1_B  TM=9.919E-01  e=5.334E-30  Tritrichomonas suis
  4rhx-assembly3_C  TM=9.390E-01  e=1.178E-17  Mycobacterium tuberculosis H37Ra
  4rhx-assembly2_B  TM=9.335E-01  e=4.401E-17  Mycobacterium tuberculosis H37Ra
  4qri-assembly1_A  TM=9.600E-01  e=3.464E-16  Leptospira interrogans serovar Copenhageni str. Fiocruz L1-130